Protein AF-A0A923ZDJ9-F1 (afdb_monomer)

Sequence (304 aa):
MLLRPQTVPGAISRARELRAVMTPAERKLWAMLRGEKLANTKFRRQAPIGQYIADFLAPAAKLVIEADGTLHTVEGDAARTAFLQCEGYRVLRFTNAEILQHPDAVWRAIAAALPAQNLPLLTGTTEANAAFADFIWFRTGGAAQWLIRPADVADLSQFLAALSPATPVFPVGVGSNLIVRDGGLPGVTIRLPKAFAKVSIEGATIRAGAAAMGITVASAARDASLAGLEFLRGIPGTAGGAVRMNAGAYGRDVATILIEATVIRRDGRIETVPAADFGFRYRHSALPEGDIVVEALFRATPGD

Radius of gyration: 24.93 Å; Cα contacts (8 Å, |Δi|>4): 609; chains: 1; bounding box: 55×42×80 Å

Mean predicted aligned error: 11.37 Å

Solvent-accessible surface area (backbone atoms only — not comparable to full-atom values): 16319 Å² total; per-residue (Å²): 135,84,78,74,68,70,63,46,90,64,46,70,58,53,30,52,54,53,67,74,70,59,50,73,40,53,50,52,52,46,69,60,42,50,87,30,67,54,90,71,39,64,60,40,69,37,35,70,54,30,90,44,68,37,51,24,31,26,74,91,60,30,35,36,40,40,66,52,68,96,74,85,58,81,81,58,51,60,59,52,49,50,51,41,43,75,74,60,33,48,78,46,78,40,47,46,62,46,49,66,78,36,46,69,59,50,49,50,54,54,58,72,64,40,70,80,82,72,69,51,76,63,86,30,50,78,38,72,58,39,51,35,34,81,61,29,62,77,47,48,35,18,31,25,46,24,35,35,28,44,61,48,72,67,43,41,24,53,28,29,49,62,38,62,88,85,54,50,49,42,75,42,64,47,29,66,89,56,86,52,53,72,87,33,45,74,43,38,32,39,36,68,41,75,79,32,32,52,72,51,76,59,92,54,32,38,41,33,16,16,45,20,39,22,44,58,55,22,48,55,31,50,79,66,37,29,36,79,44,64,54,33,50,79,44,79,44,16,42,24,50,31,57,56,30,24,42,62,42,96,94,46,40,35,77,82,28,44,53,31,31,37,30,34,39,55,67,19,52,76,43,79,43,49,45,83,76,36,57,70,46,92,66,27,40,63,69,58,85,43,46,35,55,51,29,38,34,31,51,42,39,84,38,132

Nearest PDB structures (foldseek):
  4pyt-assembly1_A  TM=9.264E-01  e=3.887E-19  unidentified
  3tx1-assembly1_A  TM=9.406E-01  e=1.093E-18  Listeria monocytogenes
  1hsk-assembly1_A  TM=8.515E-01  e=3.266E-18  S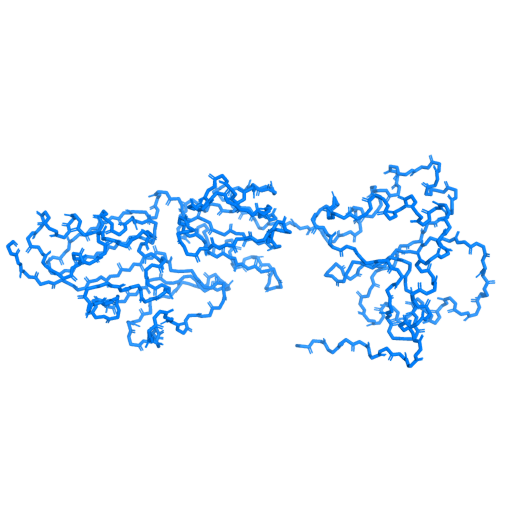taphylococcus aureus
  5jzx-assembly1_C  TM=8.642E-01  e=1.520E-15  Mycobacterium tuberculosis H37Rv
  5jzx-assembly2_D  TM=8.524E-01  e=2.792E-15  Mycobacterium tuberculosis H37Rv

Foldseek 3Di:
DDDAADADPPLVVVLVVCVVDDDPLLVLVCVVPPPCNALNFDKDAQPTGHDDTARIDRPLQLETEHEDDPDDPPVVVVVVVVVSVVVVHDYHYDYSCCSVPPVVVVSVVVNVSGPPQPQPDAPFDKDAFQQPLVQADVSDAGGERIETEGPDLLRQLVRLLPHDLSFFEAEDASNPPDDYHNSHDGGYYYYYDCVQADWDDDPQKIKGFQNHQLLNSLVVCVVVQWADSVQSNPDGTGNFQQLAFQDGDDPHTQLVWFQWFWKQDSNSDTDIGGSVQQCDDHRHTPDDGNITTGMTMTGTDRHD

Secondary structure (DSSP, 8-state):
--PPPPPPTTHHHHHHHHHHS--HHHHHHHHHHTTSTTTT---EEEEEETTEEEEEEETTTTEEEEEE-S---HHHHHHHHHHHHHTT-EEEEEEHHHHHH-HHHHHHHHHHHS----PPP-SSEEEEEEEGGGTSTT--S-EEEEEEE-SSHHHHHHHHHHS-TTS-EEE-SS-TT----TT-EEEEEE---GGG--EEEETTEEEEETTSBHHHHHHHHHHTTEES-GGGGGS-SBHHHHHHTT-EETTEEGGGTEEEEEEE-TTS-EEEEEGGGG--BTTB--PPTT-EEEEEEEE-EE--

pLDDT: mean 88.85, std 12.38, range [29.33, 98.88]

Structure (mmCIF, N/CA/C/O backbone):
data_AF-A0A923ZDJ9-F1
#
_entry.id   AF-A0A923ZDJ9-F1
#
loop_
_atom_site.group_PDB
_atom_site.id
_atom_site.type_symbol
_atom_site.label_atom_id
_atom_site.label_alt_id
_atom_site.label_comp_id
_atom_site.label_asym_id
_atom_site.label_entity_id
_atom_site.label_seq_id
_atom_site.pdbx_PDB_ins_code
_atom_site.Cartn_x
_atom_site.Cartn_y
_atom_site.Cartn_z
_atom_site.occupancy
_atom_site.B_iso_or_equiv
_atom_site.auth_seq_id
_atom_site.auth_comp_id
_atom_site.auth_asym_id
_atom_site.auth_atom_id
_atom_site.pdbx_PDB_model_num
ATOM 1 N N . MET A 1 1 ? -6.975 -8.610 -19.799 1.00 29.33 1 MET A N 1
ATOM 2 C CA . MET A 1 1 ? -6.024 -9.743 -19.802 1.00 29.33 1 MET A CA 1
ATOM 3 C C . MET A 1 1 ? -5.447 -9.860 -21.210 1.00 29.33 1 MET A C 1
ATOM 5 O O . MET A 1 1 ? -6.096 -10.432 -22.069 1.00 29.33 1 MET A O 1
ATOM 9 N N . LEU A 1 2 ? -4.305 -9.222 -21.497 1.00 35.78 2 LEU A N 1
ATOM 10 C CA . LEU A 1 2 ? -3.651 -9.353 -22.807 1.00 35.78 2 LEU A CA 1
ATOM 11 C C . LEU A 1 2 ? -2.895 -10.687 -22.828 1.00 35.78 2 LEU A C 1
ATOM 13 O O . LEU A 1 2 ? -1.999 -10.906 -22.007 1.00 35.78 2 LEU A O 1
ATOM 17 N N . LEU A 1 3 ? -3.315 -11.597 -23.707 1.00 39.72 3 LEU A N 1
ATOM 18 C CA . LEU A 1 3 ? -2.668 -12.888 -23.936 1.00 39.72 3 LEU A CA 1
ATOM 19 C C . LEU A 1 3 ? -1.213 -12.640 -24.353 1.00 39.72 3 LEU A C 1
ATOM 21 O O . LEU A 1 3 ? -0.947 -11.831 -25.235 1.00 39.72 3 LEU A O 1
ATOM 25 N N . ARG A 1 4 ? -0.256 -13.299 -23.690 1.00 54.25 4 ARG A N 1
ATOM 26 C CA . ARG A 1 4 ? 1.148 -13.258 -24.125 1.00 54.25 4 ARG A CA 1
ATOM 27 C C . ARG A 1 4 ? 1.253 -13.985 -25.472 1.00 54.25 4 ARG A C 1
ATOM 29 O O . ARG A 1 4 ? 0.665 -15.064 -25.575 1.00 54.25 4 ARG A O 1
ATOM 36 N N . PRO A 1 5 ? 2.013 -13.471 -26.452 1.00 58.56 5 PRO A N 1
ATOM 37 C CA . PRO A 1 5 ? 2.217 -14.177 -27.711 1.00 58.56 5 PRO A CA 1
ATOM 38 C C . P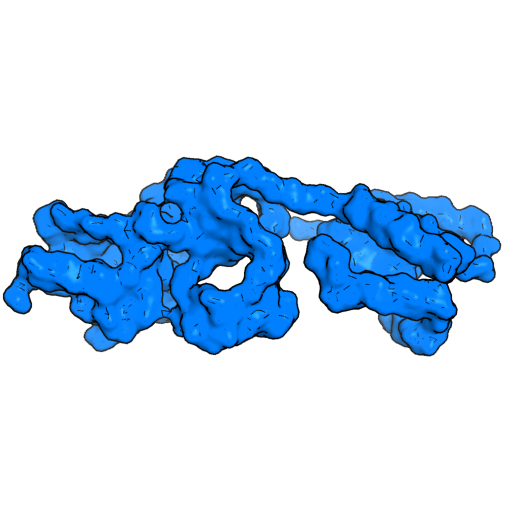RO A 1 5 ? 2.824 -15.552 -27.418 1.00 58.56 5 PRO A C 1
ATOM 40 O O . PRO A 1 5 ? 3.819 -15.659 -26.690 1.00 58.56 5 PRO A O 1
ATOM 43 N N . GLN A 1 6 ? 2.187 -16.613 -27.923 1.00 63.69 6 GLN A N 1
ATOM 44 C CA . GLN A 1 6 ? 2.651 -17.976 -27.678 1.00 63.69 6 GLN A CA 1
ATOM 45 C C . GLN A 1 6 ? 4.021 -18.190 -28.327 1.00 63.69 6 GLN A C 1
ATOM 47 O O . GLN A 1 6 ? 4.234 -17.860 -29.491 1.00 63.69 6 GLN A O 1
ATOM 52 N N . THR A 1 7 ? 4.967 -18.725 -27.558 1.00 68.06 7 THR A N 1
ATOM 53 C CA . THR A 1 7 ? 6.318 -19.013 -28.048 1.00 68.06 7 THR A CA 1
ATOM 54 C C . THR A 1 7 ? 6.315 -20.264 -28.912 1.00 68.06 7 THR A C 1
ATOM 56 O O . THR A 1 7 ? 5.734 -21.274 -28.514 1.00 68.06 7 THR A O 1
ATOM 59 N N . VAL A 1 8 ? 7.024 -20.229 -30.039 1.00 75.25 8 VAL A N 1
ATOM 60 C CA . VAL A 1 8 ? 7.167 -21.400 -30.917 1.00 75.25 8 VAL A CA 1
ATOM 61 C C . VAL A 1 8 ? 7.956 -22.535 -30.232 1.00 75.25 8 VAL A C 1
ATOM 63 O O . VAL A 1 8 ? 8.841 -22.259 -29.407 1.00 75.25 8 VAL A O 1
ATOM 66 N N . PRO A 1 9 ? 7.678 -23.814 -30.556 1.00 71.94 9 PRO A N 1
ATOM 67 C CA . PRO A 1 9 ? 8.461 -24.947 -30.063 1.00 71.94 9 PRO A CA 1
ATOM 68 C C . PRO A 1 9 ? 9.965 -24.752 -30.321 1.00 71.94 9 PRO A C 1
ATOM 70 O O . PRO A 1 9 ? 10.368 -24.316 -31.394 1.00 71.94 9 PRO A O 1
ATOM 73 N N . GLY A 1 10 ? 10.807 -25.033 -29.322 1.00 73.38 10 GLY A N 1
ATOM 74 C CA . GLY A 1 10 ? 12.268 -24.872 -29.424 1.00 73.38 10 GLY A CA 1
ATOM 75 C C . GLY A 1 10 ? 12.811 -23.459 -29.144 1.00 73.38 10 GLY A C 1
ATOM 76 O O . GLY A 1 10 ? 14.012 -23.297 -28.938 1.00 73.38 10 GLY A O 1
ATOM 77 N N . ALA A 1 11 ? 11.964 -22.430 -29.016 1.00 75.06 11 ALA A N 1
ATOM 78 C CA . ALA A 1 11 ? 12.435 -21.081 -28.668 1.00 75.06 11 ALA A CA 1
ATOM 79 C C . ALA A 1 11 ? 13.115 -21.029 -27.284 1.00 75.06 11 ALA A C 1
ATOM 81 O O . ALA A 1 11 ? 14.069 -20.282 -27.065 1.00 75.06 11 ALA A O 1
ATOM 82 N N . ILE A 1 12 ? 12.653 -21.857 -26.340 1.00 78.19 12 ILE A N 1
ATOM 83 C CA . ILE A 1 12 ? 13.206 -21.923 -24.980 1.00 78.19 12 ILE A CA 1
ATOM 84 C C . ILE A 1 12 ? 14.601 -22.568 -24.962 1.00 78.19 12 ILE A C 1
ATOM 86 O O . ILE A 1 12 ? 15.464 -22.089 -24.223 1.00 78.19 12 ILE A O 1
ATOM 90 N N . SER A 1 13 ? 14.835 -23.634 -25.739 1.00 79.44 13 SER A N 1
ATOM 91 C CA . SER A 1 13 ? 16.152 -24.287 -25.819 1.00 79.44 13 SER A CA 1
ATOM 92 C C . SER A 1 13 ? 17.166 -23.366 -26.488 1.00 79.44 13 SER A C 1
ATOM 94 O O . SER A 1 13 ? 18.210 -23.091 -25.901 1.00 79.44 13 SER A O 1
ATOM 96 N N . ARG A 1 14 ? 16.792 -22.756 -27.616 1.00 79.44 14 ARG A N 1
ATOM 97 C CA . ARG A 1 14 ? 17.625 -21.771 -28.316 1.00 79.44 14 ARG A CA 1
ATOM 98 C C . ARG A 1 14 ? 17.980 -20.573 -27.430 1.00 79.44 14 ARG A C 1
ATOM 100 O O . ARG A 1 14 ? 19.130 -20.154 -27.372 1.00 79.44 14 ARG A O 1
ATOM 107 N N . ALA A 1 15 ? 17.027 -20.066 -26.647 1.00 80.06 15 ALA A N 1
ATOM 108 C CA . ALA A 1 15 ? 17.296 -19.006 -25.675 1.00 80.06 15 ALA A CA 1
ATOM 109 C C . ALA A 1 15 ? 18.272 -19.432 -24.562 1.00 80.06 15 ALA A C 1
ATOM 111 O O . ALA A 1 15 ? 18.970 -18.587 -24.006 1.00 80.06 15 ALA A O 1
ATOM 112 N N . ARG A 1 16 ? 18.325 -20.717 -24.182 1.00 81.56 16 ARG A N 1
ATOM 113 C CA . ARG A 1 16 ? 19.320 -21.215 -23.213 1.00 81.56 16 ARG A CA 1
ATOM 114 C C . ARG A 1 16 ? 20.716 -21.264 -23.824 1.00 81.56 16 ARG A C 1
ATOM 116 O O . ARG A 1 16 ? 21.649 -20.836 -23.153 1.00 81.56 16 ARG A O 1
ATOM 123 N N . GLU A 1 17 ? 20.836 -21.718 -25.066 1.00 84.31 17 GLU A N 1
ATOM 124 C CA . GLU A 1 17 ? 22.104 -21.731 -25.805 1.00 84.31 17 GLU A CA 1
ATOM 125 C C . GLU A 1 17 ? 22.667 -20.314 -25.941 1.00 84.31 17 GLU A C 1
ATOM 127 O O . GLU A 1 17 ? 23.786 -20.057 -25.505 1.00 84.31 17 GLU A O 1
ATOM 132 N N . LEU A 1 18 ? 21.852 -19.355 -26.393 1.00 81.88 18 LEU A N 1
ATOM 133 C CA . LEU A 1 18 ? 22.268 -17.954 -26.539 1.00 81.88 18 LEU A CA 1
ATOM 134 C C . LEU A 1 18 ? 22.738 -17.322 -25.217 1.00 81.88 18 LEU A C 1
ATOM 136 O O . LEU A 1 18 ? 23.649 -16.500 -25.203 1.00 81.88 18 LEU A O 1
ATOM 140 N N . ARG A 1 19 ? 22.187 -17.738 -24.066 1.00 85.00 19 ARG A N 1
ATOM 141 C CA . ARG A 1 19 ? 22.665 -17.266 -22.748 1.00 85.00 19 ARG A CA 1
ATOM 142 C C . ARG A 1 19 ? 24.056 -17.782 -22.386 1.00 85.00 19 ARG A C 1
ATOM 144 O O . ARG A 1 19 ? 24.698 -17.158 -21.537 1.00 85.00 19 ARG A O 1
ATOM 151 N N . ALA A 1 20 ? 24.477 -18.914 -22.950 1.00 83.00 20 ALA A N 1
ATOM 152 C CA . ALA A 1 20 ? 25.793 -19.500 -22.718 1.00 83.00 20 ALA A CA 1
ATOM 153 C C . ALA A 1 20 ? 26.877 -18.866 -23.604 1.00 83.00 20 ALA A C 1
ATOM 155 O O . ALA A 1 20 ? 28.013 -18.741 -23.157 1.00 83.00 20 ALA A O 1
ATOM 156 N N . VAL A 1 21 ? 26.525 -18.403 -24.808 1.00 86.19 21 VAL A N 1
ATOM 157 C CA . VAL A 1 21 ? 27.468 -17.838 -25.794 1.00 86.19 21 VAL A CA 1
ATOM 158 C C . VAL A 1 21 ? 27.292 -16.329 -26.020 1.00 86.19 21 VAL A C 1
ATOM 160 O O . VAL A 1 21 ? 27.381 -15.847 -27.142 1.00 86.19 21 VAL A O 1
ATOM 163 N N . MET A 1 22 ? 27.066 -15.563 -24.947 1.00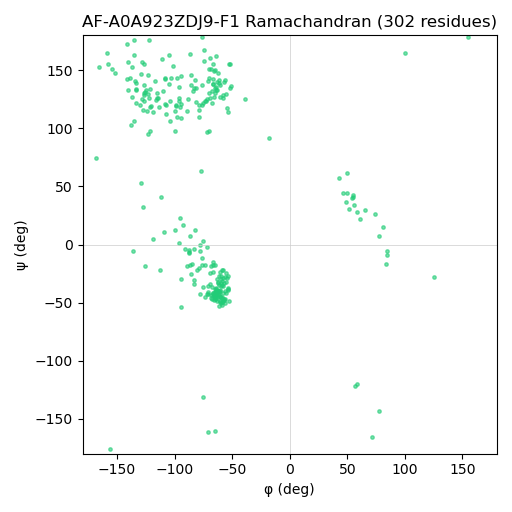 87.19 22 MET A N 1
ATOM 164 C CA . MET A 1 22 ? 26.896 -14.105 -25.048 1.00 87.19 22 MET A CA 1
ATOM 165 C C . MET A 1 22 ? 28.180 -13.382 -25.485 1.00 87.19 22 MET A C 1
ATOM 167 O O . MET A 1 22 ? 29.269 -13.616 -24.944 1.00 87.19 22 MET A O 1
ATOM 171 N N . THR A 1 23 ? 28.031 -12.411 -26.379 1.00 89.00 23 THR A N 1
ATOM 172 C CA . THR A 1 23 ? 29.100 -11.523 -26.835 1.00 89.00 23 THR A CA 1
ATOM 173 C C . THR A 1 23 ? 29.633 -10.642 -25.690 1.00 89.00 23 THR A C 1
ATOM 175 O O . THR A 1 23 ? 28.991 -10.481 -24.643 1.00 89.00 23 THR A O 1
ATOM 178 N N . PRO A 1 24 ? 30.832 -10.043 -25.828 1.00 90.69 24 PRO A N 1
ATOM 179 C CA . PRO A 1 24 ? 31.343 -9.089 -24.843 1.00 90.69 24 PRO A CA 1
ATOM 180 C C . PRO A 1 24 ? 30.399 -7.903 -24.592 1.00 90.69 24 PRO A C 1
ATOM 182 O O . PRO A 1 24 ? 30.222 -7.504 -23.439 1.00 90.69 24 PRO A O 1
ATOM 185 N N . ALA A 1 25 ? 29.763 -7.375 -25.644 1.00 89.94 25 ALA A N 1
ATOM 186 C CA . ALA A 1 25 ? 28.817 -6.269 -25.537 1.00 89.94 25 ALA A CA 1
ATOM 187 C C . ALA A 1 25 ? 27.565 -6.681 -24.752 1.00 89.94 25 ALA A C 1
ATOM 189 O O . ALA A 1 25 ? 27.202 -6.022 -23.779 1.00 89.94 25 ALA A O 1
ATOM 190 N N . GLU A 1 26 ? 26.968 -7.829 -25.078 1.00 92.12 26 GLU A N 1
ATOM 191 C CA . GLU A 1 26 ? 25.819 -8.353 -24.338 1.00 92.12 26 GLU A CA 1
ATOM 192 C C . GLU A 1 26 ? 26.159 -8.633 -22.867 1.00 92.12 26 GLU A C 1
ATOM 194 O O . GLU A 1 26 ? 25.372 -8.327 -21.971 1.00 92.12 26 GLU A O 1
ATOM 199 N N . ARG A 1 27 ? 27.341 -9.195 -22.570 1.00 93.56 27 ARG A N 1
ATOM 200 C CA . ARG A 1 27 ? 27.777 -9.417 -21.179 1.00 93.56 27 ARG A CA 1
ATOM 201 C C . ARG A 1 27 ? 27.897 -8.104 -20.409 1.00 93.56 27 ARG A C 1
ATOM 203 O O . ARG A 1 27 ? 27.446 -8.040 -19.262 1.00 93.56 27 ARG A O 1
ATOM 210 N N . LYS A 1 28 ? 28.464 -7.064 -21.031 1.00 93.31 28 LYS A N 1
ATOM 211 C CA . LYS A 1 28 ? 28.575 -5.725 -20.436 1.00 93.31 28 LYS A CA 1
ATOM 212 C C . LYS A 1 28 ? 27.195 -5.117 -20.188 1.00 93.31 28 LYS A C 1
ATOM 214 O O . LYS A 1 28 ? 26.911 -4.700 -19.066 1.00 93.31 28 LYS A O 1
ATOM 219 N N . LEU A 1 29 ? 26.311 -5.160 -21.183 1.00 93.12 29 LEU A N 1
ATOM 220 C CA . LEU A 1 29 ? 24.948 -4.648 -21.067 1.00 93.12 29 LEU A CA 1
ATOM 221 C C . LEU A 1 29 ? 24.145 -5.405 -19.996 1.00 93.12 29 LEU A C 1
ATOM 223 O O . LEU A 1 29 ? 23.467 -4.793 -19.172 1.00 93.12 29 LEU A O 1
ATOM 227 N N . TRP A 1 30 ? 24.291 -6.730 -19.904 1.00 94.50 30 TRP A N 1
ATOM 228 C CA . TRP A 1 30 ? 23.656 -7.513 -18.842 1.00 94.50 30 TRP A CA 1
ATOM 229 C C . TRP A 1 30 ? 24.148 -7.127 -17.449 1.00 94.50 30 TRP A C 1
ATOM 231 O O . TRP A 1 30 ? 23.346 -7.051 -16.522 1.00 94.50 30 TRP A O 1
ATOM 241 N N . ALA A 1 31 ? 25.447 -6.871 -17.276 1.00 92.00 31 ALA A N 1
ATOM 242 C CA . ALA A 1 31 ? 25.999 -6.429 -15.995 1.00 92.00 31 ALA A CA 1
ATOM 243 C C . ALA A 1 31 ? 25.427 -5.069 -15.544 1.00 92.00 31 ALA A C 1
ATOM 245 O O . ALA A 1 31 ? 25.250 -4.844 -14.338 1.00 92.00 31 ALA A O 1
ATOM 246 N N . MET A 1 32 ? 25.101 -4.199 -16.507 1.00 90.88 32 MET A N 1
ATOM 247 C CA . MET A 1 32 ? 24.435 -2.915 -16.275 1.00 90.88 32 MET A CA 1
ATOM 248 C C . MET A 1 32 ? 22.951 -3.093 -15.924 1.00 90.88 32 MET A C 1
ATOM 250 O O . MET A 1 32 ? 22.478 -2.480 -14.974 1.00 90.88 32 MET A O 1
ATOM 254 N N . LEU A 1 33 ? 22.223 -3.949 -16.648 1.00 90.50 33 LEU A N 1
ATOM 255 C CA . LEU A 1 33 ? 20.763 -4.080 -16.523 1.00 90.50 33 LEU A CA 1
ATOM 256 C C . LEU A 1 33 ? 20.294 -5.041 -15.417 1.00 90.50 33 LEU A C 1
ATOM 258 O O . LEU A 1 33 ? 19.167 -4.931 -14.931 1.00 90.50 33 LEU A O 1
ATOM 262 N N . ARG A 1 34 ? 21.116 -6.021 -15.025 1.00 86.50 34 ARG A N 1
ATOM 263 C CA . ARG A 1 34 ? 20.733 -7.021 -14.015 1.00 86.50 34 ARG A CA 1
ATOM 264 C C . ARG A 1 34 ? 20.596 -6.408 -12.623 1.00 86.50 34 ARG A C 1
ATOM 266 O O . ARG A 1 34 ? 21.345 -5.509 -12.250 1.00 86.50 34 ARG A O 1
ATOM 273 N N . GLY A 1 35 ? 19.722 -7.003 -11.813 1.00 74.50 35 GLY A N 1
ATOM 274 C CA . GLY A 1 35 ? 19.529 -6.591 -10.420 1.00 74.50 35 GLY A CA 1
ATOM 275 C C . GLY A 1 35 ? 18.760 -5.281 -10.276 1.00 74.50 35 GLY A C 1
ATOM 276 O O . GLY A 1 35 ? 18.983 -4.574 -9.308 1.00 74.50 35 GLY A O 1
ATOM 277 N N . GLU A 1 36 ? 17.911 -4.950 -11.256 1.00 70.88 36 GLU A N 1
ATOM 278 C CA . GLU A 1 36 ? 16.920 -3.863 -11.160 1.00 70.88 36 GLU A CA 1
ATOM 279 C C . GLU A 1 36 ? 17.543 -2.469 -10.936 1.00 70.88 36 GLU A C 1
ATOM 281 O O . GLU A 1 36 ? 16.881 -1.521 -10.532 1.00 70.88 36 GLU A O 1
ATOM 286 N N . LYS A 1 37 ? 18.821 -2.312 -11.306 1.00 70.88 37 LYS A N 1
ATOM 287 C CA . LYS A 1 37 ? 19.605 -1.080 -11.125 1.00 70.88 37 LYS A CA 1
ATOM 288 C C . LYS A 1 37 ? 19.023 0.142 -11.836 1.00 70.88 37 LYS A C 1
ATOM 290 O O . LYS A 1 37 ? 19.292 1.267 -11.430 1.00 70.88 37 LYS A O 1
ATOM 295 N N . LEU A 1 38 ? 18.277 -0.063 -12.923 1.00 73.69 38 LEU A N 1
ATOM 296 C CA . LEU A 1 38 ? 17.713 1.014 -13.728 1.00 73.69 38 LEU A CA 1
ATOM 297 C C . LEU A 1 38 ? 16.216 1.161 -13.452 1.00 73.69 38 LEU A C 1
ATOM 299 O O . LEU A 1 38 ? 15.426 0.333 -13.903 1.00 73.69 38 LEU A O 1
ATOM 303 N N . ALA A 1 39 ? 15.835 2.217 -12.726 1.00 70.12 39 ALA A N 1
ATOM 304 C CA . ALA A 1 39 ? 14.441 2.557 -12.405 1.00 70.12 39 ALA A CA 1
ATOM 305 C C . ALA A 1 39 ? 13.617 1.372 -11.849 1.00 70.12 39 ALA A C 1
ATOM 307 O O . ALA A 1 39 ? 12.447 1.200 -12.200 1.00 70.12 39 ALA A O 1
ATOM 308 N N . ASN A 1 40 ? 14.260 0.510 -11.051 1.00 67.75 40 ASN A N 1
ATOM 309 C CA . ASN A 1 40 ? 13.705 -0.742 -10.531 1.00 67.75 40 ASN A CA 1
ATOM 310 C C . ASN A 1 40 ? 13.083 -1.652 -11.610 1.00 67.75 40 ASN A C 1
ATOM 312 O O . ASN A 1 40 ? 12.100 -2.361 -11.393 1.00 67.75 40 ASN A O 1
ATOM 316 N N . THR A 1 41 ? 13.615 -1.587 -12.831 1.00 77.75 41 THR A N 1
ATOM 317 C CA . THR A 1 41 ? 13.061 -2.306 -13.974 1.00 77.75 41 THR A CA 1
ATOM 318 C C . THR A 1 41 ? 13.666 -3.696 -14.065 1.00 77.75 41 THR A C 1
ATOM 320 O O . THR A 1 41 ? 14.881 -3.879 -14.170 1.00 77.75 41 THR A O 1
ATOM 323 N N . LYS A 1 42 ? 12.793 -4.704 -14.095 1.00 83.12 42 LYS A N 1
ATOM 324 C CA . LYS A 1 42 ? 13.194 -6.095 -14.279 1.00 83.12 42 LYS A CA 1
ATOM 325 C C . LYS A 1 42 ? 13.485 -6.410 -15.742 1.00 83.12 42 LYS A C 1
ATOM 327 O O . LYS A 1 42 ? 12.565 -6.566 -16.547 1.00 83.12 42 LYS A O 1
ATOM 332 N N . PHE A 1 43 ? 14.763 -6.613 -16.046 1.00 91.06 43 PHE A N 1
ATOM 333 C CA . PHE A 1 43 ? 15.225 -7.089 -17.347 1.00 91.06 43 PHE A CA 1
ATOM 334 C C . PHE A 1 43 ? 15.406 -8.612 -17.378 1.00 91.06 43 PHE A C 1
ATOM 336 O O . PHE A 1 43 ? 15.816 -9.249 -16.405 1.00 91.06 43 PHE A O 1
ATOM 343 N N . ARG A 1 44 ? 15.117 -9.207 -18.533 1.00 92.00 44 ARG A N 1
ATOM 344 C CA . ARG A 1 44 ? 15.414 -10.598 -18.889 1.00 92.00 44 ARG A CA 1
ATOM 345 C C . ARG A 1 44 ? 16.382 -10.587 -20.062 1.00 92.00 44 ARG A C 1
ATOM 347 O O . ARG A 1 44 ? 16.195 -9.785 -20.963 1.00 92.00 44 ARG A O 1
ATOM 354 N N . ARG A 1 45 ? 17.360 -11.492 -20.067 1.00 93.44 45 ARG A N 1
ATOM 355 C CA . ARG A 1 45 ? 18.269 -11.700 -21.205 1.00 93.44 45 ARG A CA 1
ATOM 356 C C . ARG A 1 45 ? 17.829 -12.877 -22.070 1.00 93.44 45 ARG A C 1
ATOM 358 O O . ARG A 1 45 ? 17.391 -13.899 -21.518 1.00 93.44 45 ARG A O 1
ATOM 365 N N . GLN A 1 46 ? 17.999 -12.754 -23.382 1.00 91.19 46 GLN A N 1
ATOM 366 C CA . GLN A 1 46 ? 17.661 -13.760 -24.385 1.00 91.19 46 GLN A CA 1
ATOM 367 C C . GLN A 1 46 ? 16.233 -14.267 -24.159 1.00 91.19 46 GLN A C 1
ATOM 369 O O . GLN A 1 46 ? 15.998 -15.401 -23.729 1.00 91.19 46 GLN A O 1
ATOM 374 N N . ALA A 1 47 ? 15.271 -13.353 -24.263 1.00 88.31 47 ALA A N 1
ATOM 375 C CA . ALA A 1 47 ? 13.881 -13.566 -23.892 1.00 88.31 47 ALA A CA 1
ATOM 376 C C . ALA A 1 47 ? 13.034 -13.893 -25.134 1.00 88.31 47 ALA A C 1
ATOM 378 O O . ALA A 1 47 ? 12.941 -13.057 -26.030 1.00 88.31 47 ALA A O 1
ATOM 379 N N . PRO A 1 48 ? 12.386 -15.072 -25.190 1.00 88.06 48 PRO A N 1
ATOM 380 C CA . PRO A 1 48 ? 11.469 -15.398 -26.278 1.00 88.06 48 PRO A CA 1
ATOM 381 C C . PRO A 1 48 ? 10.239 -14.480 -26.305 1.00 88.06 48 PRO A C 1
ATOM 383 O O . PRO A 1 48 ? 9.610 -14.259 -25.265 1.00 88.06 48 PRO A O 1
ATOM 386 N N . ILE A 1 49 ? 9.876 -14.004 -27.496 1.00 83.69 49 ILE A N 1
ATOM 387 C CA . ILE A 1 49 ? 8.663 -13.238 -27.803 1.00 83.69 49 ILE A CA 1
ATOM 388 C C . ILE A 1 49 ? 8.111 -13.776 -29.130 1.00 83.69 49 ILE A C 1
ATOM 390 O O . ILE A 1 49 ? 8.650 -13.489 -30.200 1.00 83.69 49 ILE A O 1
ATOM 394 N N . GLY A 1 50 ? 7.060 -14.597 -29.069 1.00 82.62 50 GLY A N 1
ATOM 395 C CA . GLY A 1 50 ? 6.534 -15.283 -30.252 1.00 82.62 50 GLY A CA 1
ATOM 396 C C . GLY A 1 50 ? 7.594 -16.163 -30.926 1.00 82.62 50 GLY A C 1
ATOM 397 O O . GLY A 1 50 ? 8.138 -17.080 -30.305 1.00 82.62 50 GLY A O 1
ATOM 398 N N . GLN A 1 51 ? 7.895 -15.863 -32.192 1.00 80.31 51 GLN A N 1
ATOM 399 C CA . GLN A 1 51 ? 8.917 -16.556 -32.986 1.00 80.31 51 GLN A CA 1
ATOM 400 C C . GLN A 1 51 ? 10.339 -15.985 -32.838 1.00 80.31 51 GLN A C 1
ATOM 402 O O . GLN A 1 51 ? 11.285 -16.552 -33.381 1.00 80.31 51 GLN A O 1
ATOM 407 N N . TYR A 1 52 ? 10.509 -14.882 -32.104 1.00 84.75 52 TYR A N 1
ATOM 408 C CA . TYR A 1 52 ? 11.786 -14.181 -31.970 1.00 84.75 52 TYR A CA 1
ATOM 409 C C . TYR A 1 52 ? 12.365 -14.309 -30.560 1.00 84.75 52 TYR A C 1
ATOM 411 O O . TYR A 1 52 ? 11.655 -14.591 -29.593 1.00 84.75 52 TYR A O 1
ATOM 419 N N . ILE A 1 53 ? 13.672 -14.083 -30.433 1.00 84.69 53 ILE A N 1
ATOM 420 C CA . ILE A 1 53 ? 14.371 -13.983 -29.149 1.00 84.69 53 ILE A CA 1
ATOM 421 C C . ILE A 1 53 ? 14.995 -12.592 -29.096 1.00 84.69 53 ILE A C 1
ATOM 423 O O . ILE A 1 53 ? 15.788 -12.253 -29.965 1.00 84.69 53 ILE A O 1
ATOM 427 N N . ALA A 1 54 ? 14.593 -11.800 -28.107 1.00 89.44 54 ALA A N 1
ATOM 428 C CA . ALA A 1 54 ? 15.168 -10.487 -27.837 1.00 89.44 54 ALA A CA 1
ATOM 429 C C . ALA A 1 54 ? 16.403 -10.620 -26.942 1.00 89.44 54 ALA A C 1
ATOM 431 O O . ALA A 1 54 ? 16.331 -11.333 -25.930 1.00 89.44 54 ALA A O 1
ATOM 432 N N . ASP A 1 55 ? 17.481 -9.887 -27.235 1.00 91.44 55 ASP A N 1
ATOM 433 C CA . ASP A 1 55 ? 18.701 -9.939 -26.417 1.00 91.44 55 ASP A CA 1
ATOM 434 C C . ASP A 1 55 ? 18.432 -9.509 -24.977 1.00 91.44 55 ASP A C 1
ATOM 436 O O . ASP A 1 55 ? 18.823 -10.198 -24.028 1.00 91.44 55 ASP A O 1
ATOM 440 N N . PHE A 1 56 ? 17.680 -8.420 -24.800 1.00 93.38 56 PHE A N 1
ATOM 441 C CA . PHE A 1 56 ? 17.158 -7.996 -23.509 1.00 93.38 56 PHE A CA 1
ATOM 442 C C . PHE A 1 56 ? 15.716 -7.507 -23.609 1.00 93.38 56 PHE A C 1
ATOM 444 O O . PHE A 1 56 ? 15.308 -6.842 -24.556 1.00 93.38 56 PHE A O 1
ATOM 451 N N . LEU A 1 57 ? 14.934 -7.814 -22.578 1.00 92.38 57 LEU A N 1
ATOM 452 C CA . LEU A 1 57 ? 13.520 -7.475 -22.493 1.00 92.38 57 LEU A CA 1
ATOM 453 C C . LEU A 1 57 ? 13.184 -6.968 -21.092 1.00 92.38 57 LEU A C 1
ATOM 455 O O . LEU A 1 57 ? 13.409 -7.684 -20.116 1.00 92.38 57 LEU A O 1
ATOM 459 N N . ALA A 1 58 ? 12.561 -5.794 -21.002 1.00 89.38 58 ALA A N 1
ATOM 460 C CA . ALA A 1 58 ? 11.818 -5.323 -19.837 1.00 89.38 58 ALA A CA 1
ATOM 461 C C . ALA A 1 58 ? 10.311 -5.541 -20.073 1.00 89.38 58 ALA A C 1
ATOM 463 O O . ALA A 1 58 ? 9.661 -4.720 -20.726 1.00 89.38 58 ALA A O 1
ATOM 464 N N . PRO A 1 59 ? 9.716 -6.638 -19.558 1.00 81.25 59 PRO A N 1
ATOM 465 C CA . PRO A 1 59 ? 8.349 -7.012 -19.911 1.00 81.25 59 PRO A CA 1
ATOM 466 C C . PRO A 1 59 ? 7.301 -5.990 -19.461 1.00 81.25 59 PRO A C 1
ATOM 468 O O . PRO A 1 59 ? 6.352 -5.742 -20.195 1.00 81.25 59 PRO A O 1
ATOM 471 N N . ALA A 1 60 ? 7.479 -5.407 -18.270 1.00 77.25 60 ALA A N 1
ATOM 472 C CA . ALA A 1 60 ? 6.544 -4.434 -17.700 1.00 77.25 60 ALA A CA 1
ATOM 473 C C . ALA A 1 60 ? 6.580 -3.090 -18.440 1.00 77.25 60 ALA A C 1
ATOM 475 O O . ALA A 1 60 ? 5.545 -2.467 -18.633 1.00 77.25 60 ALA A O 1
ATOM 476 N N . ALA A 1 61 ? 7.765 -2.682 -18.901 1.00 79.62 61 ALA A N 1
ATOM 477 C CA . ALA A 1 61 ? 7.959 -1.455 -19.666 1.00 79.62 61 ALA A CA 1
ATOM 478 C C . ALA A 1 61 ? 7.660 -1.621 -21.164 1.00 79.62 61 ALA A C 1
ATOM 480 O O . ALA A 1 61 ? 7.773 -0.650 -21.904 1.00 79.62 61 ALA A O 1
ATOM 481 N N . LYS A 1 62 ? 7.346 -2.847 -21.621 1.00 87.19 62 LYS A N 1
ATOM 482 C CA . LYS A 1 62 ? 7.253 -3.195 -23.046 1.00 87.19 62 LYS A CA 1
ATOM 483 C C . LYS A 1 62 ? 8.462 -2.663 -23.841 1.00 87.19 62 LYS A C 1
ATOM 485 O O . LYS A 1 62 ? 8.318 -2.135 -24.935 1.00 87.19 62 LYS A O 1
ATOM 490 N N . LEU A 1 63 ? 9.668 -2.834 -23.294 1.00 90.50 63 LEU A N 1
ATOM 491 C CA . LEU A 1 63 ? 10.914 -2.367 -23.908 1.00 90.50 63 LEU A CA 1
ATOM 492 C C . LEU A 1 63 ? 11.819 -3.553 -24.257 1.00 90.50 63 LEU A C 1
ATOM 494 O O . LEU A 1 63 ? 12.157 -4.357 -23.388 1.00 90.50 63 LEU A O 1
ATOM 498 N N . VAL A 1 64 ? 12.217 -3.636 -25.520 1.00 92.25 64 VAL A N 1
ATOM 499 C CA . VAL A 1 64 ? 13.213 -4.565 -26.061 1.00 92.25 64 VAL A CA 1
ATOM 500 C C . VAL A 1 64 ? 14.502 -3.794 -26.333 1.00 92.25 64 VAL A C 1
ATOM 502 O O . VAL A 1 64 ? 14.456 -2.671 -26.833 1.00 92.25 64 VAL A O 1
ATOM 505 N N . ILE A 1 65 ? 15.643 -4.392 -26.001 1.00 92.69 65 ILE A N 1
ATOM 506 C CA . ILE A 1 65 ? 16.969 -3.856 -26.307 1.00 92.69 65 ILE A CA 1
ATOM 507 C C . ILE A 1 65 ? 17.752 -4.943 -27.039 1.00 92.69 6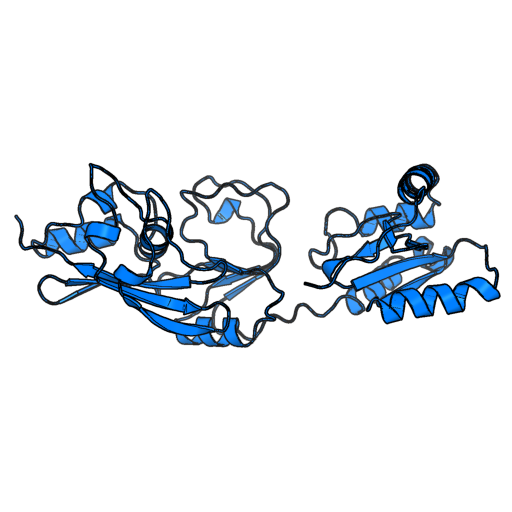5 ILE A C 1
ATOM 509 O O . ILE A 1 65 ? 17.911 -6.040 -26.505 1.00 92.69 65 ILE A O 1
ATOM 513 N N . GLU A 1 66 ? 18.236 -4.621 -28.232 1.00 90.94 66 GLU A N 1
ATOM 514 C CA . GLU A 1 66 ? 19.042 -5.500 -29.082 1.00 90.94 66 GLU A CA 1
ATOM 515 C C . GLU A 1 66 ? 20.483 -4.975 -29.125 1.00 90.94 66 GLU A C 1
ATOM 517 O O . GLU A 1 66 ? 20.712 -3.774 -29.316 1.00 90.94 66 GLU A O 1
ATOM 522 N N . ALA A 1 67 ? 21.449 -5.869 -28.927 1.00 87.88 67 ALA A N 1
ATOM 523 C CA . ALA A 1 67 ? 22.867 -5.578 -29.077 1.00 87.88 67 ALA A CA 1
ATOM 524 C C . ALA A 1 67 ? 23.294 -6.050 -30.470 1.00 87.88 67 ALA A C 1
ATOM 526 O O . ALA A 1 67 ? 23.344 -7.246 -30.745 1.00 87.88 67 ALA A O 1
ATOM 527 N N . ASP A 1 68 ? 23.579 -5.111 -31.366 1.00 77.50 68 ASP A N 1
ATOM 528 C CA . ASP A 1 68 ? 23.866 -5.417 -32.762 1.00 77.50 68 ASP A CA 1
ATOM 529 C C . ASP A 1 68 ? 25.246 -6.082 -32.893 1.00 77.50 68 ASP A C 1
ATOM 531 O O . ASP A 1 68 ? 26.302 -5.434 -32.898 1.00 77.50 68 ASP A O 1
ATOM 535 N N . GLY A 1 69 ? 25.230 -7.414 -32.945 1.00 59.66 69 GLY A N 1
ATOM 536 C CA . GLY A 1 69 ? 26.332 -8.244 -33.398 1.00 59.66 69 GLY A CA 1
ATOM 537 C C . GLY A 1 69 ? 26.136 -8.547 -34.876 1.00 59.66 69 GLY A C 1
ATOM 538 O O . GLY A 1 69 ? 25.241 -9.309 -35.215 1.00 59.66 69 GLY A O 1
ATOM 539 N N . THR A 1 70 ? 26.974 -7.953 -35.730 1.00 45.50 70 THR A N 1
ATOM 540 C CA . THR A 1 70 ? 27.093 -8.180 -37.184 1.00 45.50 70 THR A CA 1
ATOM 541 C C . THR A 1 70 ? 26.460 -9.488 -37.677 1.00 45.50 70 THR A C 1
ATOM 543 O O . THR A 1 70 ? 27.136 -10.512 -37.689 1.00 45.50 70 THR A O 1
ATOM 546 N N . LEU A 1 71 ? 25.184 -9.446 -38.080 1.00 43.38 71 LEU A N 1
ATOM 547 C CA . LEU A 1 71 ? 24.494 -10.420 -38.938 1.00 43.38 71 LEU A CA 1
ATOM 548 C C . LEU A 1 71 ? 23.141 -9.817 -39.364 1.00 43.38 71 LEU A C 1
ATOM 550 O O . LEU A 1 71 ? 22.069 -10.188 -38.889 1.00 43.38 71 LEU A O 1
ATOM 554 N N . HIS A 1 72 ? 23.202 -8.856 -40.286 1.00 46.81 72 HIS A N 1
ATOM 555 C CA . HIS A 1 72 ? 22.029 -8.382 -41.012 1.00 46.81 72 HIS A CA 1
ATOM 556 C C . HIS A 1 72 ? 21.690 -9.373 -42.131 1.00 46.81 72 HIS A C 1
ATOM 558 O O . HIS A 1 72 ? 22.473 -9.564 -43.057 1.00 46.81 72 HIS A O 1
ATOM 564 N N . THR A 1 73 ? 20.489 -9.944 -42.099 1.00 41.06 73 THR A N 1
ATOM 565 C CA . THR A 1 73 ? 19.752 -10.202 -43.343 1.00 41.06 73 THR A CA 1
ATOM 566 C C . THR A 1 73 ? 18.617 -9.189 -43.385 1.00 41.06 73 THR A C 1
ATOM 568 O O . THR A 1 73 ? 17.734 -9.176 -42.530 1.00 41.06 73 THR A O 1
ATOM 571 N N . VAL A 1 74 ? 18.713 -8.269 -44.344 1.00 46.38 74 VAL A N 1
ATOM 572 C CA . VAL A 1 74 ? 17.908 -7.040 -44.442 1.00 46.38 74 VAL A CA 1
ATOM 573 C C . VAL A 1 74 ? 16.401 -7.337 -44.568 1.00 46.38 74 VAL A C 1
ATOM 575 O O . VAL A 1 74 ? 15.574 -6.537 -44.142 1.00 46.38 74 VAL A O 1
ATOM 578 N N . GLU A 1 75 ? 16.026 -8.524 -45.051 1.00 41.78 75 GLU A N 1
ATOM 579 C CA . GLU A 1 75 ? 14.626 -8.935 -45.250 1.00 41.78 75 GLU A CA 1
ATOM 580 C C . GLU A 1 75 ? 13.915 -9.424 -43.970 1.00 41.78 75 GLU A C 1
ATOM 582 O O . GLU A 1 75 ? 12.690 -9.356 -43.884 1.00 41.78 75 GLU A O 1
ATOM 587 N N . GLY A 1 76 ? 14.647 -9.866 -42.937 1.00 54.03 76 GLY A N 1
ATOM 588 C CA . GLY A 1 76 ? 14.057 -10.356 -41.678 1.00 54.03 76 GLY A CA 1
ATOM 589 C C . GLY A 1 76 ? 13.762 -9.262 -40.644 1.00 54.03 76 GLY A C 1
ATOM 590 O O . GLY A 1 76 ? 12.983 -9.473 -39.709 1.00 54.03 76 GLY A O 1
ATOM 591 N N . ASP A 1 77 ? 14.373 -8.087 -40.800 1.00 63.97 77 ASP A N 1
ATOM 592 C CA . ASP A 1 77 ? 14.423 -7.078 -39.741 1.00 63.97 77 ASP A CA 1
ATOM 593 C C . ASP A 1 77 ? 13.163 -6.200 -39.674 1.00 63.97 77 ASP A C 1
ATOM 595 O O . ASP A 1 77 ? 12.697 -5.842 -38.586 1.00 63.97 77 ASP A O 1
ATOM 599 N N . ALA A 1 78 ? 12.550 -5.924 -40.829 1.00 69.25 78 ALA A N 1
ATOM 600 C CA . ALA A 1 78 ? 11.297 -5.178 -40.917 1.00 69.25 78 ALA A CA 1
ATOM 601 C C . ALA A 1 78 ? 10.120 -5.981 -40.342 1.00 69.25 78 ALA A C 1
ATOM 603 O O . ALA A 1 78 ? 9.370 -5.463 -39.517 1.00 69.25 78 ALA A O 1
ATOM 604 N N . ALA A 1 79 ? 10.003 -7.266 -40.699 1.00 77.12 79 ALA A N 1
ATOM 605 C CA . ALA A 1 79 ? 8.959 -8.153 -40.181 1.00 77.12 79 ALA A CA 1
ATOM 606 C C . ALA A 1 79 ? 9.100 -8.392 -38.667 1.00 77.12 79 ALA A C 1
ATOM 608 O O . ALA A 1 79 ? 8.109 -8.348 -37.936 1.00 77.12 79 ALA A O 1
ATOM 609 N N . ARG A 1 80 ? 10.337 -8.569 -38.179 1.00 77.88 80 ARG A N 1
ATOM 610 C CA . ARG A 1 80 ? 10.637 -8.659 -36.741 1.00 77.88 80 ARG A CA 1
ATOM 611 C C . ARG A 1 80 ? 10.225 -7.388 -36.005 1.00 77.88 80 ARG A C 1
ATOM 613 O O . ARG A 1 80 ? 9.560 -7.463 -34.974 1.00 77.88 80 ARG A O 1
ATOM 620 N N . THR A 1 81 ? 10.613 -6.229 -36.531 1.00 75.31 81 THR A N 1
ATOM 621 C CA . THR A 1 81 ? 10.304 -4.934 -35.912 1.00 75.31 81 THR A CA 1
ATOM 622 C C . THR A 1 81 ? 8.798 -4.674 -35.907 1.00 75.31 81 THR A C 1
ATOM 624 O O . THR A 1 81 ? 8.258 -4.319 -34.862 1.00 75.31 81 THR A O 1
ATOM 627 N N . ALA A 1 82 ? 8.109 -4.938 -37.020 1.00 80.44 82 ALA A N 1
ATOM 628 C CA . ALA A 1 82 ? 6.660 -4.804 -37.128 1.00 80.44 82 ALA A CA 1
ATOM 629 C C . ALA A 1 82 ? 5.923 -5.719 -36.138 1.00 80.44 82 ALA A C 1
ATOM 631 O O . ALA A 1 82 ? 5.035 -5.255 -35.431 1.00 80.44 82 ALA A O 1
ATOM 632 N N . PHE A 1 83 ? 6.333 -6.986 -36.008 1.00 83.62 83 PHE A N 1
ATOM 633 C CA . PHE A 1 83 ? 5.754 -7.905 -35.023 1.00 83.62 83 PHE A CA 1
ATOM 634 C C . PHE A 1 83 ? 5.905 -7.379 -33.589 1.00 83.62 83 PHE A C 1
ATOM 636 O O . PHE A 1 83 ? 4.931 -7.320 -32.841 1.00 83.62 83 PHE A O 1
ATOM 643 N N . LEU A 1 84 ? 7.115 -6.959 -33.204 1.00 83.19 84 LEU A N 1
ATOM 644 C CA . LEU A 1 84 ? 7.367 -6.435 -31.860 1.00 83.19 84 LEU A CA 1
ATOM 645 C C . LEU A 1 84 ? 6.553 -5.162 -31.589 1.00 83.19 84 LEU A C 1
ATOM 647 O O . LEU A 1 84 ? 5.976 -5.030 -30.510 1.00 83.19 84 LEU A O 1
ATOM 651 N N . GLN A 1 85 ? 6.451 -4.262 -32.566 1.00 82.94 85 GLN A N 1
ATOM 652 C CA . GLN A 1 85 ? 5.654 -3.039 -32.454 1.00 82.94 85 GLN A CA 1
ATOM 653 C C . GLN A 1 85 ? 4.149 -3.326 -32.362 1.00 82.94 85 GLN A C 1
ATOM 655 O O . GLN A 1 85 ? 3.482 -2.734 -31.516 1.00 82.94 85 GLN A O 1
ATOM 660 N N . CYS A 1 86 ? 3.615 -4.264 -33.155 1.00 81.31 86 CYS A N 1
ATOM 661 C CA . CYS A 1 86 ? 2.221 -4.715 -33.056 1.00 81.31 86 CYS A CA 1
ATOM 662 C C . CYS A 1 86 ? 1.904 -5.313 -31.677 1.00 81.31 86 CYS A C 1
ATOM 664 O O . CYS A 1 86 ? 0.831 -5.083 -31.130 1.00 81.31 86 CYS A O 1
ATOM 666 N N . GLU A 1 87 ? 2.866 -6.010 -31.072 1.00 80.44 87 GLU A N 1
ATOM 667 C CA . GLU A 1 87 ? 2.782 -6.519 -29.697 1.00 80.44 87 GLU A CA 1
ATOM 668 C C . GLU A 1 87 ? 2.978 -5.425 -28.619 1.00 80.44 87 GLU A C 1
ATOM 670 O O . GLU A 1 87 ? 2.993 -5.704 -27.408 1.00 80.44 87 GLU A O 1
ATOM 675 N N . GLY A 1 88 ? 3.126 -4.167 -29.043 1.00 81.69 88 GLY A N 1
ATOM 676 C CA . GLY A 1 88 ? 3.253 -2.983 -28.198 1.00 81.69 88 GLY A CA 1
ATOM 677 C C . GLY A 1 88 ? 4.654 -2.760 -27.635 1.00 81.69 88 GLY A C 1
ATOM 678 O O . GLY A 1 88 ? 4.790 -2.005 -26.676 1.00 81.69 88 GLY A O 1
ATOM 679 N N . TYR A 1 89 ? 5.683 -3.429 -28.167 1.00 85.31 89 TYR A N 1
ATOM 680 C CA . TYR A 1 89 ? 7.061 -3.247 -27.722 1.00 85.31 89 TYR A CA 1
ATOM 681 C C . TYR A 1 89 ? 7.734 -2.059 -28.409 1.00 85.31 89 TYR A C 1
ATOM 683 O O . TYR A 1 89 ? 7.756 -1.944 -29.634 1.00 85.31 89 TYR A O 1
ATOM 691 N N . ARG A 1 90 ? 8.390 -1.221 -27.607 1.00 88.19 90 ARG A N 1
ATOM 692 C CA . ARG A 1 90 ? 9.416 -0.289 -28.075 1.00 88.19 90 ARG A CA 1
ATOM 693 C C . ARG A 1 90 ? 10.736 -1.044 -28.212 1.00 88.19 90 ARG A C 1
ATOM 695 O O . ARG A 1 90 ? 11.108 -1.784 -27.306 1.00 88.19 90 ARG A O 1
ATOM 702 N N . VAL A 1 91 ? 11.450 -0.846 -29.317 1.00 88.69 91 VAL A N 1
ATOM 703 C CA . VAL A 1 91 ? 12.732 -1.514 -29.594 1.00 88.69 91 VAL A CA 1
ATOM 704 C C . VAL A 1 91 ? 13.847 -0.473 -29.615 1.00 88.69 91 VAL A C 1
ATOM 706 O O . VAL A 1 91 ? 13.751 0.515 -30.341 1.00 88.69 91 VAL A O 1
ATOM 709 N N . LEU A 1 92 ? 14.895 -0.689 -28.823 1.00 90.44 92 LEU A N 1
ATOM 710 C CA . LEU A 1 92 ? 16.164 0.032 -28.908 1.00 90.44 92 LEU A CA 1
ATOM 711 C C . LEU A 1 92 ? 17.242 -0.892 -29.460 1.00 90.44 92 LEU A C 1
ATOM 713 O O . LEU A 1 92 ? 17.284 -2.070 -29.114 1.00 90.44 92 LEU A O 1
ATOM 717 N N . ARG A 1 93 ? 18.130 -0.346 -30.286 1.00 90.75 93 ARG A N 1
ATOM 718 C CA . ARG A 1 93 ? 19.264 -1.073 -30.856 1.00 90.75 93 ARG A CA 1
ATOM 719 C C . ARG A 1 93 ? 20.535 -0.300 -30.567 1.00 90.75 93 ARG A C 1
ATOM 721 O O . ARG A 1 93 ? 20.535 0.921 -30.700 1.00 90.75 93 ARG A O 1
ATOM 728 N N . PHE A 1 94 ? 21.580 -1.012 -30.173 1.00 90.75 94 PHE A N 1
ATOM 729 C CA . PHE A 1 94 ? 22.896 -0.436 -29.934 1.00 90.75 94 PHE A CA 1
ATOM 730 C C . PHE A 1 94 ? 23.952 -1.302 -30.594 1.00 90.75 94 PHE A C 1
ATOM 732 O O . PHE A 1 94 ? 23.959 -2.518 -30.422 1.00 90.75 94 PHE A O 1
ATOM 739 N N . THR A 1 95 ? 24.875 -0.679 -31.304 1.00 91.31 95 THR A N 1
ATOM 740 C CA . THR A 1 95 ? 26.047 -1.353 -31.852 1.00 91.31 95 THR A CA 1
ATOM 741 C C . THR A 1 95 ? 26.980 -1.825 -30.736 1.00 91.31 95 THR A C 1
ATOM 743 O O . THR A 1 95 ? 27.046 -1.246 -29.644 1.00 91.31 95 THR A O 1
ATOM 746 N N . ASN A 1 96 ? 27.787 -2.849 -31.024 1.00 90.00 96 ASN A N 1
ATOM 747 C CA . ASN A 1 96 ? 28.843 -3.287 -30.108 1.00 90.00 96 ASN A CA 1
ATOM 748 C C . ASN A 1 96 ? 29.784 -2.139 -29.698 1.00 90.00 96 ASN A C 1
ATOM 750 O O . ASN A 1 96 ? 30.207 -2.081 -28.543 1.00 90.00 96 ASN A O 1
ATOM 754 N N . ALA A 1 97 ? 30.093 -1.217 -30.618 1.00 89.88 97 ALA A N 1
ATOM 755 C CA . ALA A 1 97 ? 30.940 -0.062 -30.335 1.00 89.88 97 ALA A CA 1
ATOM 756 C C . ALA A 1 97 ? 30.290 0.880 -29.309 1.00 89.88 97 ALA A C 1
ATOM 758 O O . ALA A 1 97 ? 30.940 1.227 -28.326 1.00 89.88 97 ALA A O 1
ATOM 759 N N . GLU A 1 98 ? 29.006 1.217 -29.461 1.00 91.62 98 GLU A N 1
ATOM 760 C CA . GLU A 1 98 ? 28.283 2.069 -28.505 1.00 91.62 98 GLU A CA 1
ATOM 761 C C . GLU A 1 98 ? 28.241 1.452 -27.103 1.00 91.62 98 GLU A C 1
ATOM 763 O O . GLU A 1 98 ? 28.540 2.128 -26.119 1.00 91.62 98 GLU A O 1
ATOM 768 N N . ILE A 1 99 ? 27.943 0.154 -26.994 1.00 93.06 99 ILE A N 1
ATOM 769 C CA . ILE A 1 99 ? 27.873 -0.538 -25.696 1.00 93.06 99 ILE A CA 1
ATOM 770 C C . ILE A 1 99 ? 29.250 -0.599 -25.023 1.00 93.06 99 ILE A C 1
ATOM 772 O O . ILE A 1 99 ? 29.385 -0.400 -23.809 1.00 93.06 99 ILE A O 1
ATOM 776 N N . LEU A 1 100 ? 30.294 -0.915 -25.792 1.00 92.44 100 LEU A N 1
ATOM 777 C CA . LEU A 1 100 ? 31.631 -1.112 -25.246 1.00 92.44 100 LEU A CA 1
ATOM 778 C C . LEU A 1 100 ? 32.326 0.216 -24.937 1.00 92.44 100 LEU A C 1
ATOM 780 O O . LEU A 1 100 ? 32.921 0.325 -23.863 1.00 92.44 100 LEU A O 1
ATOM 784 N N . GLN A 1 101 ? 32.221 1.208 -25.820 1.00 94.44 101 GLN A N 1
ATOM 785 C CA . GLN A 1 101 ? 32.958 2.472 -25.735 1.00 94.44 101 GLN A CA 1
ATOM 786 C C . GLN A 1 101 ? 32.160 3.586 -25.041 1.00 94.44 101 GLN A C 1
ATOM 788 O O . GLN A 1 101 ? 32.756 4.423 -24.368 1.00 94.44 101 GLN A O 1
ATOM 793 N N . HIS A 1 102 ? 30.824 3.577 -25.128 1.00 94.94 102 HIS A N 1
ATOM 794 C CA . HIS A 1 102 ? 29.958 4.643 -24.599 1.00 94.94 102 HIS A CA 1
ATOM 795 C C . HIS A 1 102 ? 28.812 4.122 -23.703 1.00 94.94 102 HIS A C 1
ATOM 797 O O . HIS A 1 102 ? 27.648 4.487 -23.903 1.00 94.94 102 HIS A O 1
ATOM 803 N N . PRO A 1 103 ? 29.104 3.310 -22.666 1.00 90.50 103 PRO A N 1
ATOM 804 C CA . PRO A 1 103 ? 28.074 2.682 -21.836 1.00 90.50 103 PRO A CA 1
ATOM 805 C C . PRO A 1 103 ? 27.145 3.686 -21.136 1.00 90.50 103 PRO A C 1
ATOM 807 O O . PRO A 1 103 ? 25.957 3.409 -20.990 1.00 90.50 103 PRO A O 1
ATOM 810 N N . ASP A 1 104 ? 27.633 4.868 -20.756 1.00 87.12 104 ASP A N 1
ATOM 811 C CA . ASP A 1 104 ? 26.802 5.890 -20.103 1.00 87.12 104 ASP A CA 1
ATOM 812 C C . ASP A 1 104 ? 25.759 6.495 -21.051 1.00 87.12 104 ASP A C 1
ATOM 814 O O . ASP A 1 104 ? 24.644 6.818 -20.639 1.00 87.12 104 ASP A O 1
ATOM 818 N N . ALA A 1 105 ? 26.094 6.637 -22.337 1.00 90.00 105 ALA A N 1
ATOM 819 C CA . ALA A 1 105 ? 25.150 7.111 -23.345 1.00 90.00 105 ALA A CA 1
ATOM 820 C C . ALA A 1 105 ? 24.050 6.068 -23.587 1.00 90.00 105 ALA A C 1
ATOM 822 O O . ALA A 1 105 ? 22.868 6.415 -23.590 1.00 90.00 105 ALA A O 1
ATOM 823 N N . VAL A 1 106 ? 24.433 4.790 -23.685 1.00 92.38 106 VAL A N 1
ATOM 824 C CA . VAL A 1 106 ? 23.502 3.655 -23.775 1.00 92.38 106 VAL A CA 1
ATOM 825 C C . VAL A 1 106 ? 22.589 3.603 -22.548 1.00 92.38 106 VAL A C 1
ATOM 827 O O . VAL A 1 106 ? 21.371 3.498 -22.687 1.00 92.38 106 VAL A O 1
ATOM 830 N N . TRP A 1 107 ? 23.147 3.757 -21.344 1.00 87.69 107 TRP A N 1
ATOM 831 C CA . TRP A 1 107 ? 22.378 3.820 -20.100 1.00 87.69 107 TRP A CA 1
ATOM 832 C C . TRP A 1 107 ? 21.322 4.927 -20.133 1.00 87.69 107 TRP A C 1
ATOM 834 O O . TRP A 1 107 ? 20.149 4.659 -19.872 1.00 87.69 107 TRP A O 1
ATOM 844 N N . ARG A 1 108 ? 21.708 6.156 -20.503 1.00 84.00 108 ARG A N 1
ATOM 845 C CA . ARG A 1 108 ? 20.775 7.289 -20.611 1.00 84.00 108 ARG A CA 1
ATOM 846 C C . ARG A 1 108 ? 19.683 7.045 -21.649 1.00 84.00 108 ARG A C 1
ATOM 848 O O . ARG A 1 108 ? 18.527 7.359 -21.384 1.00 84.00 108 ARG A O 1
ATOM 855 N N . ALA A 1 109 ? 20.026 6.469 -22.799 1.00 88.69 109 ALA A N 1
ATOM 856 C CA . ALA A 1 109 ? 19.057 6.159 -23.846 1.00 88.69 109 ALA A CA 1
ATOM 857 C C . ALA A 1 109 ? 18.027 5.115 -23.386 1.00 88.69 109 ALA A C 1
ATOM 859 O O . ALA A 1 109 ? 16.830 5.296 -23.604 1.00 88.69 109 ALA A O 1
ATOM 860 N N . ILE A 1 110 ? 18.470 4.057 -22.694 1.00 89.88 110 ILE A N 1
ATOM 861 C CA . ILE A 1 110 ? 17.566 3.050 -22.120 1.00 89.88 110 ILE A CA 1
ATOM 862 C C . ILE A 1 110 ? 16.700 3.682 -21.028 1.00 89.88 110 ILE A C 1
ATOM 864 O O . ILE A 1 110 ? 15.490 3.478 -21.027 1.00 89.88 110 ILE A O 1
ATOM 868 N N . ALA A 1 111 ? 17.288 4.487 -20.139 1.00 82.56 111 ALA A N 1
ATOM 869 C CA . ALA A 1 111 ? 16.565 5.183 -19.077 1.00 82.56 111 ALA A CA 1
ATOM 870 C C . ALA A 1 111 ? 15.446 6.077 -19.632 1.00 82.56 111 ALA A C 1
ATOM 872 O O . ALA A 1 111 ? 14.312 5.996 -19.172 1.00 82.56 111 ALA A O 1
ATOM 873 N N . ALA A 1 112 ? 15.746 6.872 -20.664 1.00 79.50 112 ALA A N 1
ATOM 874 C CA . ALA A 1 112 ? 14.776 7.731 -21.342 1.00 79.50 112 ALA A CA 1
ATOM 875 C C . ALA A 1 112 ? 13.719 6.945 -22.138 1.00 79.50 112 ALA A C 1
ATOM 877 O O . ALA A 1 112 ? 12.676 7.490 -22.506 1.00 79.50 112 ALA A O 1
ATOM 878 N N . ALA A 1 113 ? 13.992 5.676 -22.453 1.00 82.75 113 ALA A N 1
ATOM 879 C CA . ALA A 1 113 ? 13.060 4.820 -23.166 1.00 82.75 113 ALA A CA 1
ATOM 880 C C . ALA A 1 113 ? 12.106 4.040 -2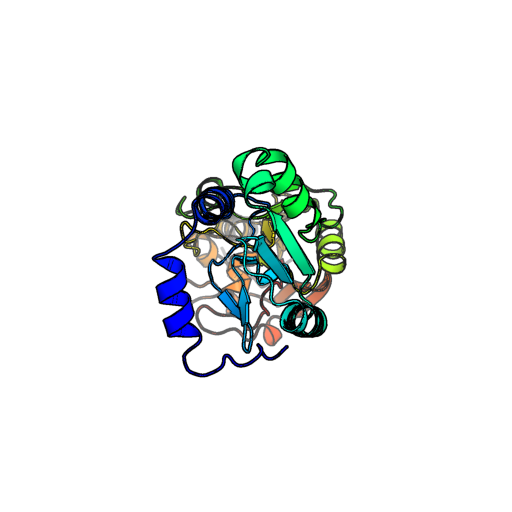2.267 1.00 82.75 113 ALA A C 1
ATOM 882 O O . ALA A 1 113 ? 11.069 3.571 -22.747 1.00 82.75 113 ALA A O 1
ATOM 883 N N . LEU A 1 114 ? 12.444 3.911 -20.986 1.00 80.06 114 LEU A N 1
ATOM 884 C CA . LEU A 1 114 ? 11.515 3.415 -19.990 1.00 80.06 114 LEU A CA 1
ATOM 885 C C . LEU A 1 114 ? 10.383 4.433 -19.820 1.00 80.06 114 LEU A C 1
ATOM 887 O O . LEU A 1 114 ? 10.628 5.640 -19.883 1.00 80.06 114 LEU A O 1
ATOM 891 N N . PRO A 1 115 ? 9.136 3.973 -19.619 1.00 64.88 115 PRO A N 1
ATOM 892 C CA . PRO A 1 115 ? 8.060 4.883 -19.280 1.00 64.88 115 PRO A CA 1
ATOM 893 C C . PRO A 1 115 ? 8.485 5.665 -18.041 1.00 64.88 115 PRO A C 1
ATOM 895 O O . PRO A 1 115 ? 8.925 5.068 -17.053 1.00 64.88 115 PRO A O 1
ATOM 898 N N . ALA A 1 116 ? 8.374 6.992 -18.112 1.00 56.38 116 ALA A N 1
ATOM 899 C CA . ALA A 1 116 ? 8.537 7.828 -16.941 1.00 56.38 116 ALA A CA 1
ATOM 900 C C . ALA A 1 116 ? 7.580 7.278 -15.884 1.00 56.38 116 ALA A C 1
ATOM 902 O O . ALA A 1 116 ? 6.362 7.291 -16.071 1.00 56.38 116 ALA A O 1
ATOM 903 N N . GLN A 1 117 ? 8.117 6.737 -14.794 1.00 60.53 117 GLN A N 1
ATOM 904 C CA . GLN A 1 117 ? 7.302 6.427 -13.631 1.00 60.53 117 GLN A CA 1
ATOM 905 C C . GLN A 1 117 ? 7.031 7.743 -12.915 1.00 60.53 117 GLN A C 1
ATOM 907 O O . GLN A 1 117 ? 7.508 7.975 -11.808 1.00 60.53 117 GLN A O 1
ATOM 912 N N . ASN A 1 118 ? 6.323 8.639 -13.599 1.00 65.38 118 ASN A N 1
ATOM 913 C CA . ASN A 1 118 ? 5.828 9.850 -12.992 1.00 65.38 118 ASN A CA 1
ATOM 914 C C . ASN A 1 118 ? 4.742 9.397 -12.035 1.00 65.38 118 ASN A C 1
ATOM 916 O O . ASN A 1 118 ? 3.617 9.089 -12.433 1.00 65.38 118 ASN A O 1
ATOM 920 N N . LEU A 1 119 ? 5.128 9.276 -10.771 1.00 80.94 119 LEU A N 1
ATOM 921 C CA . LEU A 1 119 ? 4.151 9.228 -9.713 1.00 80.94 119 LEU A CA 1
ATOM 922 C C . LEU A 1 119 ? 3.288 10.490 -9.810 1.00 80.94 119 LEU A C 1
ATOM 924 O O . LEU A 1 119 ? 3.814 11.564 -10.126 1.00 80.94 119 LEU A O 1
ATOM 928 N N . PRO A 1 120 ? 1.977 10.371 -9.564 1.00 88.44 120 PRO A N 1
ATOM 929 C CA . PRO A 1 120 ? 1.134 11.539 -9.401 1.00 88.44 120 PRO A CA 1
ATOM 930 C C . PRO A 1 120 ? 1.702 12.489 -8.350 1.00 88.44 120 PRO A C 1
ATOM 932 O O . PRO A 1 120 ? 2.423 12.070 -7.439 1.00 88.44 120 PRO A O 1
ATOM 935 N N . LEU A 1 121 ? 1.345 13.767 -8.468 1.00 87.50 121 LEU A N 1
ATOM 936 C CA . LEU A 1 121 ? 1.651 14.743 -7.430 1.00 87.50 121 LEU A CA 1
ATOM 937 C C . LEU A 1 121 ? 1.044 14.288 -6.098 1.00 87.50 121 LEU A C 1
ATOM 939 O O . LEU A 1 121 ? -0.067 13.761 -6.054 1.00 87.50 121 LEU A O 1
ATOM 943 N N . LEU A 1 122 ? 1.806 14.496 -5.031 1.00 92.62 122 LEU A N 1
ATOM 944 C CA . LEU A 1 122 ? 1.452 14.141 -3.666 1.00 92.62 122 LEU A CA 1
ATOM 945 C C . LEU A 1 122 ? 1.928 15.269 -2.751 1.00 92.62 122 LEU A C 1
ATOM 947 O O . LEU A 1 122 ? 3.072 15.709 -2.863 1.00 92.62 122 LEU A O 1
ATOM 951 N N . THR A 1 123 ? 1.061 15.715 -1.848 1.00 96.69 123 THR A N 1
ATOM 952 C CA . THR A 1 123 ? 1.398 16.705 -0.813 1.00 96.69 123 THR A CA 1
ATOM 953 C C . THR A 1 123 ? 2.235 16.078 0.297 1.00 96.69 123 THR A C 1
ATOM 955 O O . THR A 1 123 ? 3.127 16.713 0.858 1.00 96.69 123 THR A O 1
ATOM 958 N N . GLY A 1 124 ? 1.933 14.822 0.627 1.00 95.38 124 GLY A N 1
ATOM 959 C CA . GLY A 1 124 ? 2.728 13.987 1.513 1.00 95.38 124 GLY A CA 1
ATOM 960 C C . GLY A 1 124 ? 4.124 13.658 0.969 1.00 95.38 124 GLY A C 1
ATOM 961 O O . GLY A 1 124 ? 4.662 14.322 0.087 1.00 95.38 124 GLY A O 1
ATOM 962 N N . THR A 1 125 ? 4.746 12.604 1.496 1.00 94.88 125 THR A N 1
ATOM 963 C CA . THR A 1 125 ? 6.120 12.243 1.120 1.00 94.88 125 THR A CA 1
ATOM 964 C C . THR A 1 125 ? 6.188 11.059 0.168 1.00 94.88 125 THR A C 1
ATOM 966 O O . THR A 1 125 ? 5.427 10.094 0.271 1.00 94.88 125 THR A O 1
ATOM 969 N N . THR A 1 126 ? 7.148 11.143 -0.751 1.00 92.00 126 THR A N 1
ATOM 970 C CA . THR A 1 126 ? 7.492 10.101 -1.717 1.00 92.00 126 THR A CA 1
ATOM 971 C C . THR A 1 126 ? 8.961 9.743 -1.551 1.00 92.00 126 THR A C 1
ATOM 973 O O . THR A 1 126 ? 9.822 10.620 -1.550 1.00 92.00 126 THR A O 1
ATOM 976 N N . GLU A 1 127 ? 9.249 8.454 -1.426 1.00 88.31 127 GLU A N 1
ATOM 977 C CA . GLU A 1 127 ? 10.594 7.935 -1.199 1.00 88.31 127 GLU A CA 1
ATOM 978 C C . GLU A 1 127 ? 10.857 6.758 -2.147 1.00 88.31 127 GLU A C 1
ATOM 980 O O . GLU A 1 127 ? 10.113 5.777 -2.152 1.00 88.31 127 GLU A O 1
ATOM 985 N N . ALA A 1 128 ? 11.892 6.862 -2.982 1.00 83.44 128 ALA A N 1
ATOM 986 C CA . ALA A 1 128 ? 12.297 5.784 -3.882 1.00 83.44 128 ALA A CA 1
ATOM 987 C C . ALA A 1 128 ? 13.161 4.758 -3.143 1.00 83.44 128 ALA A C 1
ATOM 989 O O . ALA A 1 128 ? 14.045 5.141 -2.380 1.00 83.44 128 ALA A O 1
ATOM 990 N N . ASN A 1 129 ? 12.985 3.471 -3.449 1.00 80.25 129 ASN A N 1
ATOM 991 C CA . ASN A 1 129 ? 13.830 2.380 -2.944 1.00 80.25 129 ASN A CA 1
ATOM 992 C C . ASN A 1 129 ? 13.931 2.307 -1.405 1.00 80.25 129 ASN A C 1
ATOM 994 O O . ASN A 1 129 ? 14.972 1.925 -0.869 1.00 80.25 129 ASN A O 1
ATOM 998 N N . ALA A 1 130 ? 12.858 2.649 -0.689 1.00 85.12 130 ALA A N 1
ATOM 999 C CA . ALA A 1 130 ? 12.827 2.593 0.771 1.00 85.12 130 ALA A CA 1
ATOM 1000 C C . ALA A 1 130 ? 12.946 1.140 1.264 1.00 85.12 130 ALA A C 1
ATOM 1002 O O . ALA A 1 130 ? 12.159 0.280 0.857 1.00 85.12 130 ALA A O 1
ATOM 1003 N N . ALA A 1 131 ? 13.893 0.844 2.154 1.00 87.94 131 ALA A N 1
ATOM 1004 C CA . ALA A 1 131 ? 14.089 -0.513 2.657 1.00 87.94 131 ALA A CA 1
ATOM 1005 C C . ALA A 1 131 ? 12.946 -0.917 3.599 1.00 87.94 131 ALA A C 1
ATOM 1007 O O . ALA A 1 131 ? 12.692 -0.249 4.601 1.00 87.94 131 ALA A O 1
ATOM 1008 N N . PHE A 1 132 ? 12.276 -2.045 3.328 1.00 92.62 132 PHE A N 1
ATOM 1009 C CA . PHE A 1 132 ? 11.210 -2.535 4.213 1.00 92.62 132 PHE A CA 1
ATOM 1010 C C . PHE A 1 132 ? 11.703 -2.753 5.646 1.00 92.62 132 PHE A C 1
ATOM 1012 O O . PHE A 1 132 ? 10.961 -2.495 6.598 1.00 92.62 132 PHE A O 1
ATOM 1019 N N . ALA A 1 133 ? 12.969 -3.154 5.795 1.00 90.50 133 ALA A N 1
ATOM 1020 C CA . ALA A 1 133 ? 13.617 -3.361 7.081 1.00 90.50 133 ALA A CA 1
ATOM 1021 C C . ALA A 1 133 ? 13.537 -2.149 8.030 1.00 90.50 133 ALA A C 1
ATOM 1023 O O . ALA A 1 133 ? 13.488 -2.336 9.247 1.00 90.50 133 ALA A O 1
ATOM 1024 N N . ASP A 1 134 ? 13.436 -0.931 7.494 1.00 92.19 134 ASP A N 1
ATOM 1025 C CA . ASP A 1 134 ? 13.412 0.298 8.289 1.00 92.19 134 ASP A CA 1
ATOM 1026 C C . ASP A 1 134 ? 12.041 0.578 8.917 1.00 92.19 134 ASP A C 1
ATOM 1028 O O . ASP A 1 134 ? 11.934 1.339 9.881 1.00 92.19 134 ASP A O 1
ATOM 1032 N N . PHE A 1 135 ? 10.966 -0.020 8.389 1.00 91.00 135 PHE A N 1
ATOM 1033 C CA . PHE A 1 135 ? 9.606 0.361 8.775 1.00 91.00 135 PHE A CA 1
ATOM 1034 C C . PHE A 1 135 ? 8.632 -0.794 9.030 1.00 91.00 135 PHE A C 1
ATOM 1036 O O . PHE A 1 135 ? 7.514 -0.528 9.495 1.00 91.00 135 PHE A O 1
ATOM 1043 N N . ILE A 1 136 ? 9.009 -2.052 8.784 1.00 93.44 136 ILE A N 1
ATOM 1044 C CA . ILE A 1 136 ? 8.191 -3.218 9.159 1.00 93.44 136 ILE A CA 1
ATOM 1045 C C . ILE A 1 136 ? 8.697 -3.905 10.422 1.00 93.44 136 ILE A C 1
ATOM 1047 O O . ILE A 1 136 ? 9.882 -3.885 10.742 1.00 93.44 136 ILE A O 1
ATOM 1051 N N . TRP A 1 137 ? 7.778 -4.570 11.116 1.00 92.06 137 TRP A N 1
ATOM 1052 C CA . TRP A 1 137 ? 8.009 -5.208 12.409 1.00 92.06 137 TRP A CA 1
ATOM 1053 C C . TRP A 1 137 ? 9.202 -6.169 12.440 1.00 92.06 137 TRP A C 1
ATOM 1055 O O . TRP A 1 137 ? 10.047 -6.069 13.324 1.00 92.06 137 TRP A O 1
ATOM 1065 N N . PHE A 1 138 ? 9.296 -7.081 11.467 1.00 90.81 138 PHE A N 1
ATOM 1066 C CA . PHE A 1 138 ? 10.373 -8.076 11.410 1.00 90.81 138 PHE A CA 1
ATOM 1067 C C . PHE A 1 138 ? 11.703 -7.522 10.897 1.00 90.81 138 PHE A C 1
ATOM 1069 O O . PHE A 1 138 ? 12.685 -8.255 10.903 1.00 90.81 138 PHE A O 1
ATOM 1076 N N . ARG A 1 139 ? 11.740 -6.260 10.448 1.00 90.94 139 ARG A N 1
ATOM 1077 C CA . ARG A 1 139 ? 12.939 -5.581 9.939 1.00 90.94 139 ARG A CA 1
ATOM 1078 C C . ARG A 1 139 ? 13.710 -6.381 8.878 1.00 90.94 139 ARG A C 1
ATOM 1080 O O . ARG A 1 139 ? 14.930 -6.488 8.923 1.00 90.94 139 ARG A O 1
ATOM 1087 N N . THR A 1 140 ? 12.984 -6.964 7.929 1.00 88.50 140 THR A N 1
ATOM 1088 C CA . THR A 1 140 ? 13.538 -7.814 6.863 1.00 88.50 140 THR A CA 1
ATOM 1089 C C . THR A 1 140 ? 12.929 -7.478 5.503 1.00 88.50 140 THR A C 1
ATOM 1091 O O . THR A 1 140 ? 11.877 -6.842 5.419 1.00 88.50 140 THR A O 1
ATOM 1094 N N . GLY A 1 141 ? 13.593 -7.935 4.440 1.00 86.81 141 GLY A N 1
ATOM 1095 C CA . GLY A 1 141 ? 13.139 -7.812 3.058 1.00 86.81 141 GLY A CA 1
ATOM 1096 C C . GLY A 1 141 ? 13.784 -6.674 2.276 1.00 86.81 141 GLY A C 1
ATOM 1097 O O . GLY A 1 141 ? 14.424 -5.788 2.839 1.00 86.81 141 GLY A O 1
ATOM 1098 N N . GLY A 1 142 ? 13.620 -6.740 0.951 1.00 84.06 142 GLY A N 1
ATOM 1099 C CA . GLY A 1 142 ? 14.189 -5.782 0.005 1.00 84.06 142 GLY A CA 1
ATOM 1100 C C . GLY A 1 142 ? 13.519 -4.410 0.053 1.00 84.06 142 GLY A C 1
ATOM 1101 O O . GLY A 1 142 ? 12.835 -4.058 1.011 1.00 84.06 142 GLY A O 1
ATOM 1102 N N . ALA A 1 143 ? 13.697 -3.618 -1.000 1.00 83.62 143 ALA A N 1
ATOM 1103 C CA . ALA A 1 143 ? 13.144 -2.270 -1.064 1.00 83.62 143 ALA A CA 1
ATOM 1104 C C . ALA A 1 143 ? 11.693 -2.239 -1.576 1.00 83.62 143 ALA A C 1
ATOM 1106 O O . ALA A 1 143 ? 11.305 -3.003 -2.461 1.00 83.62 143 ALA A O 1
ATOM 1107 N N . ALA A 1 144 ? 10.893 -1.313 -1.055 1.00 90.38 144 ALA A N 1
ATOM 1108 C CA . ALA A 1 144 ? 9.734 -0.799 -1.768 1.00 90.38 144 ALA A CA 1
ATOM 1109 C C . ALA A 1 144 ? 10.234 0.061 -2.930 1.00 90.38 144 ALA A C 1
ATOM 1111 O O . ALA A 1 144 ? 11.049 0.957 -2.721 1.00 90.38 144 ALA A O 1
ATOM 1112 N N . GLN A 1 145 ? 9.726 -0.174 -4.139 1.00 84.81 145 GLN A N 1
ATOM 1113 C CA . GLN A 1 145 ? 10.067 0.660 -5.291 1.00 84.81 145 GLN A CA 1
ATOM 1114 C C . GLN A 1 145 ? 9.739 2.133 -5.024 1.00 84.81 145 GLN A C 1
ATOM 1116 O O . GLN A 1 145 ? 10.590 3.001 -5.209 1.00 84.81 145 GLN A O 1
ATOM 1121 N N . TRP A 1 146 ? 8.534 2.384 -4.512 1.00 92.44 146 TRP A N 1
ATOM 1122 C CA . TRP A 1 146 ? 8.124 3.672 -3.972 1.00 92.44 146 TRP A CA 1
ATOM 1123 C C . TRP A 1 146 ? 7.429 3.481 -2.633 1.00 92.44 146 TRP A C 1
ATOM 1125 O O . TRP A 1 146 ? 6.530 2.649 -2.511 1.00 92.44 146 TRP A O 1
ATOM 1135 N N . LEU A 1 147 ?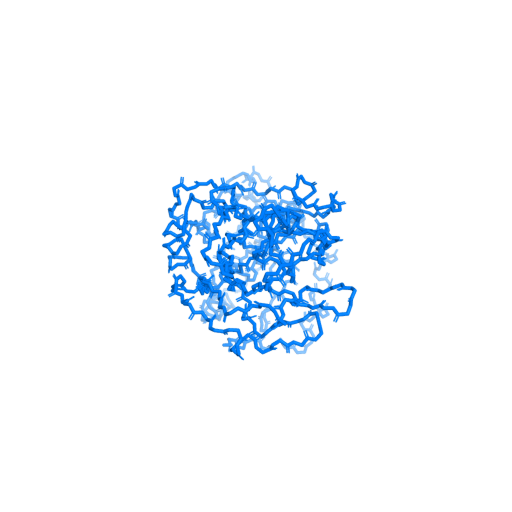 7.810 4.277 -1.643 1.00 95.94 147 LEU A N 1
ATOM 1136 C CA . LEU A 1 147 ? 7.106 4.416 -0.381 1.00 95.94 147 LEU A CA 1
ATOM 1137 C C . LEU A 1 147 ? 6.418 5.778 -0.343 1.00 95.94 147 LEU A C 1
ATOM 1139 O O . LEU A 1 147 ? 7.055 6.823 -0.450 1.00 95.94 147 LEU A O 1
ATOM 1143 N N . ILE A 1 148 ? 5.101 5.733 -0.197 1.00 97.75 148 ILE A N 1
ATOM 1144 C CA . ILE A 1 148 ? 4.201 6.876 -0.268 1.00 97.75 148 ILE A CA 1
ATOM 1145 C C . ILE A 1 148 ? 3.558 7.062 1.100 1.00 97.75 148 ILE A C 1
ATOM 1147 O O . ILE A 1 148 ? 2.967 6.128 1.654 1.00 97.75 148 ILE A O 1
ATOM 1151 N N . ARG A 1 149 ? 3.662 8.273 1.646 1.00 98.19 149 ARG A N 1
ATOM 1152 C CA . ARG A 1 149 ? 3.007 8.667 2.896 1.00 98.19 149 ARG A CA 1
ATOM 1153 C C . ARG A 1 149 ? 2.135 9.892 2.624 1.00 98.19 149 ARG A C 1
ATOM 1155 O O . ARG A 1 149 ? 2.671 10.997 2.639 1.00 98.19 149 ARG A O 1
ATOM 1162 N N . PRO A 1 150 ? 0.832 9.715 2.354 1.00 98.44 150 PRO A N 1
ATOM 1163 C CA . PRO A 1 150 ? -0.061 10.829 2.041 1.00 98.44 150 PRO A CA 1
ATOM 1164 C C . PRO A 1 150 ? -0.220 11.764 3.241 1.00 98.44 150 PRO A C 1
ATOM 1166 O O . PRO A 1 150 ? -0.150 11.311 4.385 1.00 98.44 150 PRO A O 1
ATOM 1169 N N . ALA A 1 151 ? -0.457 13.050 2.992 1.00 97.94 151 ALA A N 1
ATOM 1170 C CA . ALA A 1 151 ? -0.696 14.029 4.051 1.00 97.94 151 ALA A CA 1
ATOM 1171 C C . ALA A 1 151 ? -2.022 13.754 4.783 1.00 97.94 151 ALA A C 1
ATOM 1173 O O . ALA A 1 151 ? -2.072 13.769 6.015 1.00 97.94 151 ALA A O 1
ATOM 1174 N N . ASP A 1 152 ? -3.070 13.440 4.018 1.00 98.31 152 ASP A N 1
ATOM 1175 C CA . ASP A 1 152 ? -4.424 13.177 4.498 1.00 98.31 152 ASP A CA 1
ATOM 1176 C C . ASP A 1 152 ? -5.232 12.306 3.508 1.00 98.31 152 ASP A C 1
ATOM 1178 O O . ASP A 1 152 ? -4.712 11.796 2.509 1.00 98.31 152 ASP A O 1
ATOM 1182 N N . VAL A 1 153 ? -6.513 12.081 3.821 1.00 98.38 153 VAL A N 1
ATOM 1183 C CA . VAL A 1 153 ? -7.442 11.258 3.026 1.00 98.38 153 VAL A CA 1
ATOM 1184 C C . VAL A 1 153 ? -7.624 11.805 1.606 1.00 98.38 153 VAL A C 1
ATOM 1186 O O . VAL A 1 153 ? -7.689 11.015 0.663 1.00 98.38 153 VAL A O 1
ATOM 1189 N N . ALA A 1 154 ? -7.697 13.127 1.439 1.00 98.19 154 ALA A N 1
ATOM 1190 C CA . ALA A 1 154 ? -7.905 13.750 0.137 1.00 98.19 154 ALA A CA 1
ATOM 1191 C C . ALA A 1 154 ? -6.656 13.605 -0.741 1.00 98.19 154 ALA A C 1
ATOM 1193 O O . ALA A 1 154 ? -6.775 13.237 -1.909 1.00 98.19 154 ALA A O 1
ATOM 1194 N N . ASP A 1 155 ? -5.472 13.805 -0.160 1.00 98.50 155 ASP A N 1
ATOM 1195 C CA . ASP A 1 155 ? -4.178 13.600 -0.817 1.00 98.50 155 ASP A CA 1
ATOM 1196 C C . ASP A 1 155 ? -4.027 12.147 -1.299 1.00 98.50 155 ASP A C 1
ATOM 1198 O O . ASP A 1 155 ? -3.676 11.895 -2.452 1.00 98.50 155 ASP A O 1
ATOM 1202 N N . LEU A 1 156 ? -4.389 11.168 -0.458 1.00 98.62 156 LEU A N 1
ATOM 1203 C CA . LEU A 1 156 ? -4.365 9.752 -0.843 1.00 98.62 156 LEU A CA 1
ATOM 1204 C C . LEU A 1 156 ? -5.366 9.428 -1.961 1.00 98.62 156 LEU A C 1
ATOM 1206 O O . LEU A 1 156 ? -5.027 8.708 -2.901 1.00 98.62 156 LEU A O 1
ATOM 1210 N N . SER A 1 157 ? -6.592 9.943 -1.862 1.00 98.62 157 SER A N 1
ATOM 1211 C CA . SER A 1 157 ? -7.642 9.736 -2.864 1.00 98.62 157 SER A CA 1
ATOM 1212 C C . SER A 1 157 ? -7.222 10.275 -4.233 1.00 98.62 157 SER A C 1
ATOM 1214 O O . SER A 1 157 ? -7.272 9.540 -5.221 1.00 98.62 157 SER A O 1
ATOM 1216 N N . GLN A 1 158 ? -6.727 11.515 -4.284 1.00 98.19 158 GLN A N 1
ATOM 1217 C CA . GLN A 1 158 ? -6.267 12.150 -5.521 1.00 98.19 158 GLN A CA 1
ATOM 1218 C C . GLN A 1 158 ? -5.063 11.417 -6.115 1.00 98.19 158 GLN A C 1
ATOM 1220 O O . GLN A 1 158 ? -5.036 11.147 -7.318 1.00 98.19 158 GLN A O 1
ATOM 1225 N N . PHE A 1 159 ? -4.101 11.029 -5.272 1.00 97.62 159 PHE A N 1
ATOM 1226 C CA . PHE A 1 159 ? -2.949 10.246 -5.703 1.00 97.62 159 PHE A CA 1
ATOM 1227 C C . PHE A 1 159 ? -3.374 8.924 -6.352 1.00 97.62 159 PHE A C 1
ATOM 1229 O O . PHE A 1 159 ? -2.918 8.603 -7.447 1.00 97.62 159 PHE A O 1
ATOM 1236 N N . LEU A 1 160 ? -4.273 8.160 -5.720 1.00 97.62 160 LEU A N 1
ATOM 1237 C CA . LEU A 1 160 ? -4.734 6.875 -6.256 1.00 97.62 160 LEU A CA 1
ATOM 1238 C C . LEU A 1 160 ? -5.563 7.028 -7.537 1.00 97.62 160 LEU A C 1
ATOM 1240 O O . LEU A 1 160 ? -5.400 6.213 -8.445 1.00 97.62 160 LEU A O 1
ATOM 1244 N N . ALA A 1 161 ? -6.382 8.079 -7.638 1.00 96.62 161 ALA A N 1
ATOM 1245 C CA . ALA A 1 161 ? -7.169 8.379 -8.835 1.00 96.62 161 ALA A CA 1
ATOM 1246 C C . ALA A 1 161 ? -6.291 8.696 -10.055 1.00 96.62 161 ALA A C 1
ATOM 1248 O O . ALA A 1 161 ? -6.600 8.288 -11.175 1.00 96.62 161 ALA A O 1
ATOM 1249 N N . ALA A 1 162 ? -5.173 9.393 -9.842 1.00 92.31 162 ALA A N 1
ATOM 1250 C CA . ALA A 1 162 ? -4.217 9.721 -10.896 1.00 92.31 162 ALA A CA 1
ATOM 1251 C C . ALA A 1 162 ? -3.194 8.598 -11.164 1.00 92.31 162 ALA A C 1
ATOM 1253 O O . ALA A 1 162 ? -2.523 8.593 -12.200 1.00 92.31 162 ALA A O 1
ATOM 1254 N N . LEU A 1 163 ? -3.044 7.640 -10.245 1.00 90.75 163 LEU A N 1
ATOM 1255 C CA . LEU A 1 163 ? -2.079 6.556 -10.374 1.00 90.75 163 LEU A CA 1
ATOM 1256 C C . LEU A 1 163 ? -2.559 5.515 -11.386 1.00 90.75 163 LEU A C 1
ATOM 1258 O O . LEU A 1 163 ? -3.572 4.848 -11.167 1.00 90.75 163 LEU A O 1
ATOM 1262 N N . SER A 1 164 ? -1.748 5.287 -12.427 1.00 86.81 164 SER A N 1
ATOM 1263 C CA . SER A 1 164 ? -1.983 4.259 -13.454 1.00 86.81 164 SER A CA 1
ATOM 1264 C C . SER A 1 164 ? -2.550 2.966 -12.855 1.00 86.81 164 SER A C 1
ATOM 1266 O O . SER A 1 164 ? -1.906 2.400 -11.966 1.00 86.81 164 SER A O 1
ATOM 1268 N N . PRO A 1 165 ? -3.697 2.448 -13.338 1.00 82.62 165 PRO A N 1
ATOM 1269 C CA . PRO A 1 165 ? -4.310 1.226 -12.810 1.00 82.62 165 PRO A CA 1
ATOM 1270 C C . PRO A 1 165 ? -3.399 -0.007 -12.873 1.00 82.62 165 PRO A C 1
ATOM 1272 O O . PRO A 1 165 ? -3.583 -0.955 -12.117 1.00 82.62 165 PRO A O 1
ATOM 1275 N N . ALA A 1 166 ? -2.397 0.003 -13.759 1.00 83.38 166 ALA A N 1
ATOM 1276 C CA . ALA A 1 166 ? -1.427 -1.079 -13.893 1.00 83.38 166 ALA A CA 1
ATOM 1277 C C . ALA A 1 166 ? -0.366 -1.093 -12.778 1.00 83.38 166 ALA A C 1
ATOM 1279 O O . ALA A 1 166 ? 0.310 -2.107 -12.603 1.00 83.38 166 ALA A O 1
ATOM 1280 N N . THR A 1 167 ? -0.195 0.007 -12.038 1.00 86.19 167 THR A N 1
ATOM 1281 C CA . THR A 1 167 ? 0.777 0.095 -10.944 1.00 86.19 167 THR A CA 1
ATOM 1282 C C . THR A 1 167 ? 0.250 -0.653 -9.713 1.00 86.19 167 THR A C 1
ATOM 1284 O O . THR A 1 167 ? -0.804 -0.277 -9.191 1.00 86.19 167 THR A O 1
ATOM 1287 N N . PRO A 1 168 ? 0.955 -1.681 -9.206 1.00 90.69 168 PRO A N 1
ATOM 1288 C CA . PRO A 1 168 ? 0.566 -2.358 -7.970 1.00 90.69 168 PRO A CA 1
ATOM 1289 C C . PRO A 1 168 ? 0.578 -1.403 -6.769 1.00 90.69 168 PRO A C 1
ATOM 1291 O O . PRO A 1 168 ? 1.472 -0.563 -6.661 1.00 90.69 168 PRO A O 1
ATOM 1294 N N . VAL A 1 169 ? -0.398 -1.550 -5.870 1.00 96.69 169 VAL A N 1
ATOM 1295 C CA . VAL A 1 169 ? -0.533 -0.756 -4.638 1.00 96.69 169 VAL A CA 1
ATOM 1296 C C . VAL A 1 169 ? -0.529 -1.698 -3.439 1.00 96.69 169 VAL A C 1
ATOM 1298 O O . VAL A 1 169 ? -1.345 -2.616 -3.369 1.00 96.69 169 VAL A O 1
ATOM 1301 N N . PHE A 1 170 ? 0.359 -1.442 -2.482 1.00 97.25 170 PHE A N 1
ATOM 1302 C CA . PHE A 1 170 ? 0.535 -2.244 -1.273 1.00 97.25 170 PHE A CA 1
ATOM 1303 C C . PHE A 1 170 ? 0.316 -1.391 -0.021 1.00 97.25 170 PHE A C 1
ATOM 1305 O O . PHE A 1 170 ? 1.231 -0.690 0.415 1.00 97.25 170 PHE A O 1
ATOM 1312 N N . PRO A 1 171 ? -0.878 -1.426 0.589 1.00 97.06 171 PRO A N 1
ATOM 1313 C CA . PRO A 1 171 ? -1.123 -0.750 1.857 1.00 97.06 171 PRO A CA 1
ATOM 1314 C C . PRO A 1 171 ? -0.427 -1.501 2.993 1.00 97.06 171 PRO A C 1
ATOM 1316 O O . PRO A 1 171 ? -0.675 -2.689 3.206 1.00 97.06 171 PRO A O 1
ATOM 1319 N N . VAL A 1 172 ? 0.443 -0.820 3.737 1.00 96.44 172 VAL A N 1
ATOM 1320 C CA . VAL A 1 172 ? 1.229 -1.421 4.819 1.00 96.44 172 VAL A CA 1
ATOM 1321 C C . VAL A 1 172 ? 1.110 -0.570 6.080 1.00 96.44 172 VAL A C 1
ATOM 1323 O O . VAL A 1 172 ? 1.485 0.600 6.105 1.00 96.44 172 VAL A O 1
ATOM 1326 N N . GLY A 1 173 ? 0.599 -1.187 7.152 1.00 95.00 173 GLY A N 1
ATOM 1327 C CA . GLY A 1 173 ? 0.642 -0.632 8.509 1.00 95.00 173 GLY A CA 1
ATOM 1328 C C . GLY A 1 173 ? 2.045 -0.756 9.112 1.00 95.00 173 GLY A C 1
ATOM 1329 O O . GLY A 1 173 ? 3.045 -0.465 8.465 1.00 95.00 173 GLY A O 1
ATOM 1330 N N . VAL A 1 174 ? 2.157 -1.265 10.340 1.00 94.50 174 VAL A N 1
ATOM 1331 C CA . VAL A 1 174 ? 3.469 -1.545 10.971 1.00 94.50 174 VAL A CA 1
ATOM 1332 C C . VAL A 1 174 ? 4.134 -2.839 10.473 1.00 94.50 174 VAL A C 1
ATOM 1334 O O . VAL A 1 174 ? 5.218 -3.188 10.925 1.00 94.50 174 VAL A O 1
ATOM 1337 N N . GLY A 1 175 ? 3.494 -3.575 9.558 1.00 94.12 175 GLY A N 1
ATOM 1338 C CA . GLY A 1 175 ? 4.051 -4.798 8.970 1.00 94.12 175 GLY A CA 1
ATOM 1339 C C . GLY A 1 175 ? 4.242 -5.956 9.959 1.00 94.12 175 GLY A C 1
ATOM 1340 O O . GLY A 1 175 ? 5.133 -6.772 9.763 1.00 94.12 175 GLY A O 1
ATOM 1341 N N . SER A 1 176 ? 3.421 -6.044 11.012 1.00 94.31 176 SER A N 1
ATOM 1342 C CA . SER A 1 176 ? 3.454 -7.129 12.014 1.00 94.31 176 SER A CA 1
ATOM 1343 C C . SER A 1 176 ? 3.055 -8.503 11.469 1.00 94.31 176 SER A C 1
ATOM 1345 O O . SER A 1 176 ? 3.317 -9.516 12.108 1.00 94.31 176 SER A O 1
ATOM 1347 N N . ASN A 1 177 ? 2.445 -8.538 10.284 1.00 92.31 177 ASN A N 1
ATOM 1348 C CA . ASN A 1 177 ? 2.042 -9.754 9.582 1.00 92.31 177 ASN A CA 1
ATOM 1349 C C . ASN A 1 177 ? 2.581 -9.784 8.140 1.00 92.31 177 ASN A C 1
ATOM 1351 O O . ASN A 1 177 ? 1.911 -10.264 7.229 1.00 92.31 177 ASN A O 1
ATOM 1355 N N . LEU A 1 178 ? 3.756 -9.189 7.907 1.00 91.81 178 LEU A N 1
ATOM 1356 C CA . LEU A 1 178 ? 4.368 -9.103 6.582 1.00 91.81 178 LEU A CA 1
ATOM 1357 C C . LEU A 1 178 ? 5.798 -9.645 6.615 1.00 91.81 178 LEU A C 1
ATOM 1359 O O . LEU A 1 178 ? 6.607 -9.220 7.435 1.00 91.81 178 LEU A O 1
ATOM 1363 N N . ILE A 1 179 ? 6.109 -10.537 5.674 1.00 91.44 179 ILE A N 1
ATOM 1364 C CA . ILE A 1 179 ? 7.475 -10.959 5.353 1.00 91.44 179 ILE A CA 1
ATOM 1365 C C . ILE A 1 179 ? 7.723 -10.574 3.899 1.00 91.44 179 ILE A C 1
ATOM 1367 O O . ILE A 1 179 ? 7.084 -11.109 2.990 1.00 91.44 179 ILE A O 1
ATOM 1371 N N . VAL A 1 180 ? 8.637 -9.631 3.681 1.00 88.50 180 VAL A N 1
ATOM 1372 C CA . VAL A 1 180 ? 9.026 -9.190 2.339 1.00 88.50 180 VAL A CA 1
ATOM 1373 C C . VAL A 1 180 ? 10.285 -9.943 1.924 1.00 88.50 180 VAL A C 1
ATOM 1375 O O . VAL A 1 180 ? 11.208 -10.109 2.714 1.00 88.50 180 VAL A O 1
ATOM 1378 N N . ARG A 1 181 ? 10.322 -10.438 0.685 1.00 84.19 181 ARG A N 1
ATOM 1379 C CA . ARG A 1 181 ? 11.512 -11.107 0.135 1.00 84.19 181 ARG A CA 1
ATOM 1380 C C . ARG A 1 181 ? 12.593 -10.075 -0.194 1.00 84.19 181 ARG A C 1
ATOM 1382 O O . ARG A 1 181 ? 12.273 -8.927 -0.486 1.00 84.19 181 ARG A O 1
ATOM 1389 N N . ASP A 1 182 ? 13.853 -10.493 -0.265 1.00 80.81 182 ASP A N 1
ATOM 1390 C CA . ASP A 1 182 ? 14.991 -9.603 -0.577 1.00 80.81 182 ASP A CA 1
ATOM 1391 C C . ASP A 1 182 ? 14.880 -8.898 -1.937 1.00 80.81 182 ASP A C 1
ATOM 1393 O O . ASP A 1 182 ? 15.470 -7.844 -2.147 1.00 80.81 182 ASP A O 1
ATOM 1397 N N . GLY A 1 183 ? 14.080 -9.448 -2.857 1.00 74.94 183 GLY A N 1
ATOM 1398 C CA . GLY A 1 183 ? 13.758 -8.810 -4.137 1.00 74.94 183 GLY A CA 1
ATOM 1399 C C . GLY A 1 183 ? 12.820 -7.600 -4.040 1.00 74.94 183 GLY A C 1
ATOM 1400 O O . GLY A 1 183 ? 12.523 -7.006 -5.066 1.00 74.94 183 GLY A O 1
ATOM 1401 N N . GLY A 1 184 ? 12.333 -7.249 -2.847 1.00 86.81 184 GLY A N 1
ATOM 1402 C CA . GLY A 1 184 ? 11.493 -6.072 -2.638 1.00 86.81 184 GLY A CA 1
ATOM 1403 C C . GLY A 1 184 ? 10.076 -6.195 -3.205 1.00 86.81 184 GLY A C 1
ATOM 1404 O O . GLY A 1 184 ? 9.602 -7.293 -3.519 1.00 86.81 184 GLY A O 1
ATOM 1405 N N . LEU A 1 185 ? 9.389 -5.052 -3.307 1.00 84.69 185 LEU A N 1
ATOM 1406 C CA . LEU A 1 185 ? 8.062 -4.939 -3.920 1.00 84.69 185 LEU A CA 1
ATOM 1407 C C . LEU A 1 185 ? 8.045 -3.862 -5.017 1.00 84.69 185 LEU A C 1
ATOM 1409 O O . LEU A 1 185 ? 8.440 -2.723 -4.754 1.00 84.69 185 LEU A O 1
ATOM 1413 N N . PRO A 1 186 ? 7.558 -4.191 -6.230 1.00 83.19 186 PRO A N 1
ATOM 1414 C CA . PRO A 1 186 ? 7.374 -3.207 -7.290 1.00 83.19 186 PRO A CA 1
ATOM 1415 C C . PRO A 1 186 ? 6.151 -2.315 -7.020 1.00 83.19 186 PRO A C 1
ATOM 1417 O O . PRO A 1 186 ? 5.307 -2.645 -6.199 1.00 83.19 186 PRO A O 1
ATOM 1420 N N . GLY A 1 187 ? 5.993 -1.216 -7.750 1.00 89.38 187 GLY A N 1
ATOM 1421 C CA . GLY A 1 187 ? 4.853 -0.307 -7.618 1.00 89.38 187 GLY A CA 1
ATOM 1422 C C . GLY A 1 187 ? 4.952 0.621 -6.409 1.00 89.38 187 GLY A C 1
ATOM 1423 O O . GLY A 1 187 ? 6.031 1.121 -6.093 1.00 89.38 187 GLY A O 1
ATOM 1424 N N . VAL A 1 188 ? 3.816 0.892 -5.764 1.00 95.06 188 VAL A N 1
ATOM 1425 C CA . VAL A 1 188 ? 3.735 1.829 -4.636 1.00 95.06 188 VAL A CA 1
ATOM 1426 C C . VAL A 1 188 ? 3.339 1.111 -3.353 1.00 95.06 188 VAL A C 1
ATOM 1428 O O . VAL A 1 188 ? 2.360 0.370 -3.295 1.00 95.06 188 VAL A O 1
ATOM 1431 N N . THR A 1 189 ? 4.100 1.353 -2.296 1.00 97.94 189 THR A N 1
ATOM 1432 C CA . THR A 1 189 ? 3.772 0.958 -0.930 1.00 97.94 189 THR A CA 1
ATOM 1433 C C . THR A 1 189 ? 3.187 2.169 -0.224 1.00 97.94 189 THR A C 1
ATOM 1435 O O . THR A 1 189 ? 3.858 3.190 -0.100 1.00 97.94 189 THR A O 1
ATOM 1438 N N .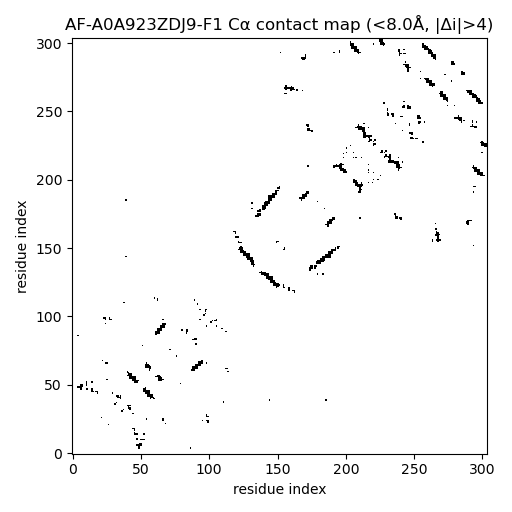 ILE A 1 190 ? 1.940 2.073 0.231 1.00 98.38 190 ILE A N 1
ATOM 1439 C CA . ILE A 1 190 ? 1.268 3.158 0.948 1.00 98.38 190 ILE A CA 1
ATOM 1440 C C . ILE A 1 190 ? 1.404 2.909 2.444 1.00 98.38 190 ILE A C 1
ATOM 1442 O O . ILE A 1 190 ? 0.962 1.872 2.943 1.00 98.38 190 ILE A O 1
ATOM 1446 N N . ARG A 1 191 ? 1.962 3.875 3.175 1.00 98.00 191 ARG A N 1
ATOM 1447 C CA . ARG A 1 191 ? 2.004 3.858 4.638 1.00 98.00 191 ARG A CA 1
ATOM 1448 C C . ARG A 1 191 ? 1.318 5.096 5.188 1.00 98.00 191 ARG A C 1
ATOM 1450 O O . ARG A 1 191 ? 1.772 6.215 4.972 1.00 98.00 191 ARG A O 1
ATOM 1457 N N . LEU A 1 192 ? 0.249 4.886 5.945 1.00 98.50 192 LEU A N 1
ATOM 1458 C CA . LEU A 1 192 ? -0.509 5.979 6.545 1.00 98.50 192 LEU A CA 1
ATOM 1459 C C . LEU A 1 192 ? 0.277 6.598 7.719 1.00 98.50 192 LEU A C 1
ATOM 1461 O O . LEU A 1 192 ? 0.665 5.865 8.636 1.00 98.50 192 LEU A O 1
ATOM 1465 N N . PRO A 1 193 ? 0.551 7.918 7.713 1.00 97.44 193 PRO A N 1
ATOM 1466 C CA . PRO A 1 193 ? 1.243 8.585 8.814 1.00 97.44 193 PRO A CA 1
ATOM 1467 C C . PRO A 1 193 ? 0.328 8.823 10.026 1.00 97.44 193 PRO A C 1
ATOM 1469 O O . PRO A 1 193 ? -0.869 8.543 10.004 1.00 97.44 193 PRO A O 1
ATOM 1472 N N . LYS A 1 194 ? 0.893 9.408 11.094 1.00 96.12 194 LYS A N 1
ATOM 1473 C CA . LYS A 1 194 ? 0.191 9.722 12.355 1.00 96.12 194 LYS A CA 1
ATOM 1474 C C . LYS A 1 194 ? -1.069 10.584 12.168 1.00 96.12 194 LYS A C 1
ATOM 1476 O O . LYS A 1 194 ? -1.970 10.502 12.996 1.00 96.12 194 LYS A O 1
ATOM 1481 N N . ALA A 1 195 ? -1.166 11.364 11.090 1.00 96.88 195 ALA A N 1
ATOM 1482 C CA . ALA A 1 195 ? -2.379 12.116 10.752 1.00 96.88 195 ALA A CA 1
ATOM 1483 C C . ALA A 1 195 ? -3.627 11.213 10.631 1.00 96.88 195 ALA A C 1
ATOM 1485 O O . ALA A 1 195 ? -4.728 11.629 10.973 1.00 96.88 195 ALA A O 1
ATOM 1486 N N . PHE A 1 196 ? -3.444 9.942 10.263 1.00 98.56 196 PHE A N 1
ATOM 1487 C CA . PHE A 1 196 ? -4.496 8.926 10.165 1.00 98.56 196 PHE A CA 1
ATOM 1488 C C . PHE A 1 196 ? -4.661 8.106 11.455 1.00 98.56 196 PHE A C 1
ATOM 1490 O O . PHE A 1 196 ? -5.195 7.002 11.414 1.00 98.56 196 PHE A O 1
ATOM 1497 N N . ALA A 1 197 ? -4.140 8.568 12.595 1.00 98.31 197 ALA A N 1
ATOM 1498 C CA . ALA A 1 197 ? -4.162 7.825 13.861 1.00 98.31 197 ALA A CA 1
ATOM 1499 C C . ALA A 1 197 ? -5.111 8.425 14.911 1.00 98.31 197 ALA A C 1
ATOM 1501 O O . ALA A 1 197 ? -5.050 8.036 16.077 1.00 98.31 197 ALA A O 1
ATOM 1502 N N . LYS A 1 198 ? -5.964 9.383 14.525 1.00 98.31 198 LYS A N 1
ATOM 1503 C CA . LYS A 1 198 ? -6.936 10.000 15.435 1.00 98.31 198 LYS A CA 1
ATOM 1504 C C . LYS A 1 198 ? -7.917 8.947 15.961 1.00 98.31 198 LYS A C 1
ATOM 1506 O O . LYS A 1 198 ? -8.374 8.097 15.204 1.00 98.31 198 LYS A O 1
ATOM 1511 N N . VAL A 1 199 ? -8.243 9.032 17.248 1.00 98.62 199 VAL A N 1
ATOM 1512 C CA . VAL A 1 199 ? -9.285 8.229 17.896 1.00 98.62 199 VAL A CA 1
ATOM 1513 C C . VAL A 1 199 ? -10.266 9.186 18.568 1.00 98.62 199 VAL A C 1
ATOM 1515 O O . VAL A 1 199 ? -9.837 10.125 19.238 1.00 98.62 199 VAL A O 1
ATOM 1518 N N . SER A 1 200 ? -11.563 8.974 18.370 1.00 98.19 200 SER A N 1
ATOM 1519 C CA . SER A 1 200 ? -12.639 9.722 19.025 1.00 98.19 200 SER A CA 1
ATOM 1520 C C . SER A 1 200 ? -13.748 8.783 19.483 1.00 98.19 200 SER A C 1
ATOM 1522 O O . SER A 1 200 ? -13.943 7.709 18.912 1.00 98.19 200 SER A O 1
ATOM 1524 N N . ILE A 1 201 ? -14.458 9.187 20.532 1.00 98.12 201 ILE A N 1
ATOM 1525 C CA . ILE A 1 201 ? -15.485 8.381 21.192 1.00 98.12 201 ILE A CA 1
ATOM 1526 C C . ILE A 1 201 ? -16.774 9.191 21.234 1.00 98.12 201 ILE A C 1
ATOM 1528 O O . ILE A 1 201 ? -16.761 10.352 21.641 1.00 98.12 201 ILE A O 1
ATOM 1532 N N . GLU A 1 202 ? -17.871 8.567 20.820 1.00 97.25 202 GLU A N 1
ATOM 1533 C CA . GLU A 1 202 ? -19.214 9.142 20.829 1.00 97.25 202 GLU A CA 1
ATOM 1534 C C . GLU A 1 202 ? -20.189 8.092 21.372 1.00 97.25 202 GLU A C 1
ATOM 1536 O O . GLU A 1 202 ? -20.492 7.089 20.715 1.00 97.25 202 GLU A O 1
ATOM 1541 N N . GLY A 1 203 ? -20.644 8.289 22.613 1.00 95.81 203 GLY A N 1
ATOM 1542 C CA . GLY A 1 203 ? -21.458 7.303 23.324 1.00 95.81 203 GLY A CA 1
ATOM 1543 C C . GLY A 1 203 ? -20.747 5.950 23.420 1.00 95.81 203 GLY A C 1
ATOM 1544 O O . GLY A 1 203 ? -19.638 5.864 23.933 1.00 95.81 203 GLY A O 1
ATOM 1545 N N . ALA A 1 204 ? -21.379 4.897 22.895 1.00 96.62 204 ALA A N 1
ATOM 1546 C CA . ALA A 1 204 ? -20.836 3.536 22.860 1.00 96.62 204 ALA A CA 1
ATOM 1547 C C . ALA A 1 204 ? -20.135 3.189 21.530 1.00 96.62 204 ALA A C 1
ATOM 1549 O O . ALA A 1 204 ? -20.041 2.018 21.156 1.00 96.62 204 ALA A O 1
ATOM 1550 N N . THR A 1 205 ? -19.684 4.194 20.777 1.00 98.19 205 THR A N 1
ATOM 1551 C CA . THR A 1 205 ? -18.970 3.995 19.512 1.00 98.19 205 THR A CA 1
ATOM 1552 C C . THR A 1 205 ? -17.605 4.660 19.526 1.00 98.19 205 THR A C 1
ATOM 1554 O O . THR A 1 205 ? -17.404 5.702 20.151 1.00 98.19 205 THR A O 1
ATOM 1557 N N . ILE A 1 206 ? -16.650 4.032 18.842 1.00 98.62 206 ILE A N 1
ATOM 1558 C CA . ILE A 1 206 ? -15.257 4.469 18.791 1.00 98.62 206 ILE A CA 1
ATOM 1559 C C . ILE A 1 206 ? -14.843 4.572 17.332 1.00 98.62 206 ILE A C 1
ATOM 1561 O O . ILE A 1 206 ? -14.785 3.568 16.621 1.00 98.62 206 ILE A O 1
ATOM 1565 N N . ARG A 1 207 ? -14.535 5.788 16.889 1.00 98.75 207 ARG A N 1
ATOM 1566 C CA . ARG A 1 207 ? -14.004 6.066 15.556 1.00 98.75 207 ARG A CA 1
ATOM 1567 C C . ARG A 1 207 ? -12.487 6.118 15.641 1.00 98.75 207 ARG A C 1
ATOM 1569 O O . ARG A 1 207 ? -11.932 6.910 16.400 1.00 98.75 207 ARG A O 1
ATOM 1576 N N . ALA A 1 208 ? -11.814 5.260 14.888 1.00 98.75 208 ALA A N 1
ATOM 1577 C CA . ALA A 1 208 ? -10.364 5.153 14.882 1.00 98.75 208 ALA A CA 1
ATOM 1578 C C . ALA A 1 208 ? -9.823 5.238 13.457 1.00 98.75 208 ALA A C 1
ATOM 1580 O O . ALA A 1 208 ? -10.177 4.443 12.585 1.00 98.75 208 ALA A O 1
ATOM 1581 N N . GLY A 1 209 ? -8.903 6.170 13.237 1.00 98.75 209 GLY A N 1
ATOM 1582 C CA . GLY A 1 209 ? -8.130 6.239 12.011 1.00 98.75 209 GLY A CA 1
ATOM 1583 C C . GLY A 1 209 ? -7.276 4.982 11.823 1.00 98.75 209 GLY A C 1
ATOM 1584 O O . GLY A 1 209 ? -6.792 4.366 12.777 1.00 98.75 209 GLY A O 1
ATOM 1585 N N . ALA A 1 210 ? -7.063 4.586 10.573 1.00 98.44 210 ALA A N 1
ATOM 1586 C CA . ALA A 1 210 ? -6.436 3.316 10.228 1.00 98.44 210 ALA A CA 1
ATOM 1587 C C . ALA A 1 210 ? -4.966 3.174 10.658 1.00 98.44 210 ALA A C 1
ATOM 1589 O O . ALA A 1 210 ? -4.469 2.044 10.724 1.00 98.44 210 ALA A O 1
ATOM 1590 N N . ALA A 1 211 ? -4.274 4.278 10.958 1.00 98.31 211 ALA A N 1
ATOM 1591 C CA . ALA A 1 211 ? -2.920 4.266 11.510 1.00 98.31 211 ALA A CA 1
ATOM 1592 C C . ALA A 1 211 ? -2.890 4.180 13.048 1.00 98.31 211 ALA A C 1
ATOM 1594 O O . ALA A 1 211 ? -1.813 4.014 13.620 1.00 98.31 211 ALA A O 1
ATOM 1595 N N . ALA A 1 212 ? -4.039 4.267 13.731 1.00 98.38 212 ALA A N 1
ATOM 1596 C CA . ALA A 1 212 ? -4.111 4.110 15.181 1.00 98.38 212 ALA A CA 1
ATOM 1597 C C . ALA A 1 212 ? -3.686 2.692 15.577 1.00 98.38 212 ALA A C 1
ATOM 1599 O O . ALA A 1 212 ? -4.135 1.711 14.982 1.00 98.38 212 ALA A O 1
ATOM 1600 N N . MET A 1 213 ? -2.818 2.568 16.580 1.00 97.94 213 MET A N 1
ATOM 1601 C CA . MET A 1 213 ? -2.397 1.263 17.090 1.00 97.94 213 MET A CA 1
ATOM 1602 C C . MET A 1 213 ? -3.551 0.592 17.839 1.00 97.94 213 MET A C 1
ATOM 1604 O O . MET A 1 213 ? -4.277 1.266 18.570 1.00 97.94 213 MET A O 1
ATOM 1608 N N . GLY A 1 214 ? -3.682 -0.735 17.726 1.00 96.81 214 GLY A N 1
ATOM 1609 C CA . GLY A 1 214 ? -4.733 -1.489 18.430 1.00 96.81 214 GLY A CA 1
ATOM 1610 C C . GLY A 1 214 ? -4.744 -1.230 19.942 1.00 96.81 214 GLY A C 1
ATOM 1611 O O . GLY A 1 214 ? -5.802 -1.021 20.531 1.00 96.81 214 GLY A O 1
ATOM 1612 N N . ILE A 1 215 ? -3.557 -1.113 20.550 1.00 96.88 215 ILE A N 1
ATOM 1613 C CA . ILE A 1 215 ? -3.398 -0.722 21.958 1.00 96.88 215 ILE A CA 1
ATOM 1614 C C . ILE A 1 215 ? -3.959 0.669 22.267 1.00 96.88 215 ILE A C 1
ATOM 1616 O O . ILE A 1 215 ? -4.594 0.837 23.298 1.00 96.88 215 ILE A O 1
ATOM 1620 N N . THR A 1 216 ? -3.777 1.651 21.384 1.00 97.56 216 THR A N 1
ATOM 1621 C CA . THR A 1 216 ? -4.298 3.011 21.581 1.00 97.56 216 THR A CA 1
ATOM 1622 C C . THR A 1 216 ? -5.822 3.023 21.534 1.00 97.56 216 THR A C 1
ATOM 1624 O O . THR A 1 216 ? -6.446 3.666 22.371 1.00 97.56 216 THR A O 1
ATOM 1627 N N . VAL A 1 217 ? -6.421 2.273 20.603 1.00 98.25 217 VAL A N 1
ATOM 1628 C CA . VAL A 1 217 ? -7.883 2.141 20.496 1.00 98.25 217 VAL A CA 1
ATOM 1629 C C . VAL A 1 217 ? -8.459 1.448 21.736 1.00 98.25 217 VAL A C 1
ATOM 1631 O O . VAL A 1 217 ? -9.411 1.948 22.328 1.00 98.25 217 VAL A O 1
ATOM 1634 N N . ALA A 1 218 ? -7.852 0.342 22.175 1.00 97.44 218 ALA A N 1
ATOM 1635 C CA . ALA A 1 218 ? -8.284 -0.382 23.370 1.00 97.44 218 ALA A CA 1
ATOM 1636 C C . ALA A 1 218 ? -8.126 0.448 24.658 1.00 97.44 218 ALA A C 1
ATOM 1638 O O . ALA A 1 218 ? -8.998 0.418 25.521 1.00 97.44 218 ALA A O 1
ATOM 1639 N N . SER A 1 219 ? -7.034 1.209 24.791 1.00 97.25 219 SER A N 1
ATOM 1640 C CA . SER A 1 219 ? -6.833 2.113 25.929 1.00 97.25 219 SER A CA 1
ATOM 1641 C C . SER A 1 219 ? -7.862 3.238 25.958 1.00 97.25 219 SER A C 1
ATOM 1643 O O . SER A 1 219 ? -8.408 3.503 27.020 1.00 97.25 219 SER A O 1
ATOM 1645 N N . ALA A 1 220 ? -8.177 3.840 24.808 1.00 97.38 220 ALA A N 1
ATOM 1646 C CA . ALA A 1 220 ? -9.210 4.869 24.727 1.00 97.38 220 ALA A CA 1
ATOM 1647 C C . ALA A 1 220 ? -10.594 4.324 25.125 1.00 97.38 220 ALA A C 1
ATOM 1649 O O . ALA A 1 220 ? -11.321 4.995 25.848 1.00 97.38 220 ALA A O 1
ATOM 1650 N N . ALA A 1 221 ? -10.931 3.096 24.708 1.00 97.50 221 ALA A N 1
ATOM 1651 C CA . ALA A 1 221 ? -12.164 2.425 25.123 1.00 97.50 221 ALA A CA 1
ATOM 1652 C C . ALA A 1 221 ? -12.231 2.261 26.651 1.00 97.50 221 ALA A C 1
ATOM 1654 O O . ALA A 1 221 ? -13.178 2.719 27.283 1.00 97.50 221 ALA A O 1
ATOM 1655 N N . ARG A 1 222 ? -11.178 1.691 27.252 1.00 96.88 222 ARG A N 1
ATOM 1656 C CA . ARG A 1 222 ? -11.073 1.508 28.707 1.00 96.88 222 ARG A CA 1
ATOM 1657 C C . ARG A 1 222 ? -11.225 2.829 29.462 1.00 96.88 222 ARG A C 1
ATOM 1659 O O . ARG A 1 222 ? -11.967 2.890 30.431 1.00 96.88 222 ARG A O 1
ATOM 1666 N N . ASP A 1 223 ? -10.529 3.877 29.026 1.00 96.88 223 ASP A N 1
ATOM 1667 C CA . ASP A 1 223 ? -10.543 5.180 29.709 1.00 96.88 223 ASP A CA 1
ATOM 1668 C C . ASP A 1 223 ? -11.922 5.863 29.638 1.00 96.88 223 ASP A C 1
ATOM 1670 O O . ASP A 1 223 ? -12.209 6.756 30.431 1.00 96.88 223 ASP A O 1
ATOM 1674 N N . ALA A 1 224 ? -12.781 5.416 28.718 1.00 97.06 224 ALA A N 1
ATOM 1675 C CA . ALA A 1 224 ? -14.175 5.825 28.592 1.00 97.06 224 ALA A CA 1
ATOM 1676 C C . ALA A 1 224 ? -15.172 4.817 29.202 1.00 97.06 224 ALA A C 1
ATOM 1678 O O . ALA A 1 224 ? -16.368 4.928 28.936 1.00 97.06 224 ALA A O 1
ATOM 1679 N N . SER A 1 225 ? -14.704 3.833 29.980 1.00 97.19 225 SER A N 1
ATOM 1680 C CA . SER A 1 225 ? -15.532 2.757 30.558 1.00 97.19 225 SER A CA 1
ATOM 1681 C C . SER A 1 225 ? -16.332 1.997 29.490 1.00 97.19 225 SER A C 1
ATOM 1683 O O . SER A 1 225 ? -17.529 1.723 29.619 1.00 97.19 225 SER A O 1
ATOM 1685 N N . LEU A 1 226 ? -15.660 1.707 28.373 1.00 97.62 226 LEU A N 1
ATOM 1686 C CA . LEU A 1 226 ? -16.185 0.939 27.256 1.00 97.62 226 LEU A CA 1
ATOM 1687 C C . LEU A 1 226 ? -15.426 -0.386 27.125 1.00 97.62 226 LEU A C 1
ATOM 1689 O O . LEU A 1 226 ? -14.229 -0.422 26.832 1.00 97.62 226 LEU A O 1
ATOM 1693 N N . ALA A 1 227 ? -16.164 -1.479 27.275 1.00 96.38 227 ALA A N 1
ATOM 1694 C CA . ALA A 1 227 ? -15.736 -2.837 26.990 1.00 96.38 227 ALA A CA 1
ATOM 1695 C C . ALA A 1 227 ? -15.975 -3.196 25.514 1.00 96.38 227 ALA A C 1
ATOM 1697 O O . ALA A 1 227 ? -16.737 -2.541 24.797 1.00 96.38 227 ALA A O 1
ATOM 1698 N N . GLY A 1 228 ? -15.342 -4.264 25.029 1.00 94.81 228 GLY A N 1
ATOM 1699 C CA . GLY A 1 228 ? -15.534 -4.736 23.656 1.00 94.81 228 GLY A CA 1
ATOM 1700 C C . GLY A 1 228 ? -14.256 -4.875 22.835 1.00 94.81 228 GLY A C 1
ATOM 1701 O O . GLY A 1 228 ? -14.212 -5.669 21.897 1.00 94.81 228 GLY A O 1
ATOM 1702 N N . LEU A 1 229 ? -13.241 -4.072 23.157 1.00 96.50 229 LEU A N 1
ATOM 1703 C CA . LEU A 1 229 ? -12.067 -3.831 22.312 1.00 96.50 229 LEU A CA 1
ATOM 1704 C C . LEU A 1 229 ? -10.747 -4.265 22.968 1.00 96.50 229 LEU A C 1
ATOM 1706 O O . LEU A 1 229 ? -9.673 -4.075 22.399 1.00 96.50 229 LEU A O 1
ATOM 1710 N N . GLU A 1 230 ? -10.804 -4.879 24.146 1.00 95.44 230 GLU A N 1
ATOM 1711 C CA . GLU A 1 230 ? -9.655 -5.266 24.971 1.00 95.44 230 GLU A CA 1
ATOM 1712 C C . GLU A 1 230 ? -8.711 -6.204 24.213 1.00 95.44 230 GLU A C 1
ATOM 1714 O O . GLU A 1 230 ? -7.487 -6.100 24.323 1.00 95.44 230 GLU A O 1
ATOM 1719 N N . PHE A 1 231 ? -9.275 -7.087 23.383 1.00 95.44 231 PHE A N 1
ATOM 1720 C CA . PHE A 1 231 ? -8.512 -8.047 22.588 1.00 95.44 231 PHE A CA 1
ATOM 1721 C C . PHE A 1 231 ? -7.554 -7.370 21.592 1.00 95.44 231 PHE A C 1
ATOM 1723 O O . PHE A 1 231 ? -6.503 -7.936 21.287 1.00 95.44 231 PHE A O 1
ATOM 1730 N N . LEU A 1 232 ? -7.846 -6.141 21.138 1.00 95.88 232 LEU A N 1
ATOM 1731 C CA . LEU A 1 232 ? -6.964 -5.374 20.248 1.00 95.88 232 LEU A CA 1
ATOM 1732 C C . LEU A 1 232 ? -5.656 -4.962 20.931 1.00 95.88 232 LEU A C 1
ATOM 1734 O O . LEU A 1 232 ? -4.651 -4.762 20.249 1.00 95.88 232 LEU A O 1
ATOM 1738 N N . ARG A 1 233 ? -5.628 -4.877 22.268 1.00 94.69 233 ARG A N 1
ATOM 1739 C CA . ARG A 1 233 ? -4.419 -4.523 23.026 1.00 94.69 233 ARG A CA 1
ATOM 1740 C C . ARG A 1 233 ? -3.286 -5.528 22.824 1.00 94.69 233 ARG A C 1
ATOM 1742 O O . ARG A 1 233 ? -2.123 -5.136 22.828 1.00 94.69 233 ARG A O 1
ATOM 1749 N N . GLY A 1 234 ? -3.620 -6.809 22.674 1.00 90.06 234 GLY A N 1
ATOM 1750 C CA . GLY A 1 234 ? -2.649 -7.894 22.505 1.00 90.06 234 GLY A CA 1
ATOM 1751 C C . GLY A 1 234 ? -2.226 -8.145 21.058 1.00 90.06 234 GLY A C 1
ATOM 1752 O O . GLY A 1 234 ? -1.346 -8.969 20.823 1.00 90.06 234 GLY A O 1
ATOM 1753 N N . ILE A 1 235 ? -2.846 -7.471 20.085 1.00 93.25 235 ILE A N 1
ATOM 1754 C CA . ILE A 1 235 ? -2.593 -7.707 18.664 1.00 93.25 235 ILE A CA 1
ATOM 1755 C C . ILE A 1 235 ? -1.633 -6.628 18.147 1.00 93.25 235 ILE A C 1
ATOM 1757 O O . ILE A 1 235 ? -2.006 -5.453 18.088 1.00 93.25 235 ILE A O 1
ATOM 1761 N N . PRO A 1 236 ? -0.405 -6.985 17.729 1.00 93.19 236 PRO A N 1
ATOM 1762 C CA . PRO A 1 236 ? 0.506 -6.020 17.137 1.00 93.19 236 PRO A CA 1
ATOM 1763 C C . PRO A 1 236 ? -0.050 -5.571 15.785 1.00 93.19 236 PRO A C 1
ATOM 1765 O O . PRO A 1 236 ? -0.267 -6.384 14.885 1.00 93.19 236 PRO A O 1
ATOM 1768 N N . GLY A 1 237 ? -0.278 -4.272 15.617 1.00 95.38 237 GLY A N 1
ATOM 1769 C CA . GLY A 1 237 ? -0.858 -3.749 14.386 1.00 95.38 237 GLY A CA 1
ATOM 1770 C C . GLY A 1 237 ? -1.594 -2.431 14.566 1.00 95.38 237 GLY A C 1
ATOM 1771 O O . GLY A 1 237 ? -1.717 -1.901 15.673 1.00 95.38 237 GLY A O 1
ATOM 1772 N N . THR A 1 238 ? -2.099 -1.925 13.446 1.00 97.81 238 THR A N 1
ATOM 1773 C CA . THR A 1 238 ? -2.969 -0.748 13.401 1.00 97.81 238 THR A CA 1
ATOM 1774 C C . THR A 1 238 ? -4.423 -1.155 13.158 1.00 97.81 238 THR A C 1
ATOM 1776 O O . THR A 1 238 ? -4.683 -2.262 12.681 1.00 97.81 238 THR A O 1
ATOM 1779 N N . ALA A 1 239 ? -5.369 -0.256 13.432 1.00 98.25 239 ALA A N 1
ATOM 1780 C CA . ALA A 1 239 ? -6.796 -0.471 13.203 1.00 98.25 239 ALA A CA 1
ATOM 1781 C C . ALA A 1 239 ? -7.102 -0.850 11.741 1.00 98.25 239 ALA A C 1
ATOM 1783 O O . ALA A 1 239 ? -7.850 -1.792 11.499 1.00 98.25 239 ALA A O 1
ATOM 1784 N N . GLY A 1 240 ? -6.458 -0.205 10.760 1.00 98.12 240 GLY A N 1
ATOM 1785 C CA . GLY A 1 240 ? -6.642 -0.544 9.344 1.00 98.12 240 GLY A CA 1
ATOM 1786 C C . GLY A 1 240 ? -6.176 -1.960 8.999 1.00 98.12 240 GLY A C 1
ATOM 1787 O O . GLY A 1 240 ? -6.873 -2.697 8.302 1.00 98.12 240 GLY A O 1
ATOM 1788 N N . GLY A 1 241 ? -5.028 -2.379 9.542 1.00 97.50 241 GLY A N 1
ATOM 1789 C CA . GLY A 1 241 ? -4.549 -3.757 9.404 1.00 97.50 241 GLY A CA 1
ATOM 1790 C C . GLY A 1 241 ? -5.469 -4.762 10.102 1.00 97.50 241 GLY A C 1
ATOM 1791 O O . GLY A 1 241 ? -5.725 -5.838 9.564 1.00 97.50 241 GLY A O 1
ATOM 1792 N N . ALA A 1 242 ? -6.009 -4.392 11.267 1.00 98.00 242 ALA A N 1
ATOM 1793 C CA . ALA A 1 242 ? -6.956 -5.211 12.010 1.00 98.00 242 ALA A CA 1
ATOM 1794 C C . ALA A 1 242 ? -8.253 -5.438 11.221 1.00 98.00 242 ALA A C 1
ATOM 1796 O O . ALA A 1 242 ? -8.685 -6.582 11.102 1.00 98.00 242 ALA A O 1
ATOM 1797 N N . VAL A 1 243 ? -8.817 -4.389 10.612 1.00 98.31 243 VAL A N 1
ATOM 1798 C CA . VAL A 1 243 ? -9.972 -4.504 9.708 1.00 98.31 243 VAL A CA 1
ATOM 1799 C C . VAL A 1 243 ? -9.627 -5.373 8.504 1.00 98.31 243 VAL A C 1
ATOM 1801 O O . VAL A 1 243 ? -10.295 -6.374 8.271 1.00 98.31 243 VAL A O 1
ATOM 1804 N N . ARG A 1 244 ? -8.543 -5.076 7.774 1.00 97.62 244 ARG A N 1
ATOM 1805 C CA . ARG A 1 244 ? -8.156 -5.837 6.569 1.00 97.62 244 ARG A CA 1
ATOM 1806 C C . ARG A 1 244 ? -8.031 -7.340 6.829 1.00 97.62 244 ARG A C 1
ATOM 1808 O O . ARG A 1 244 ? -8.407 -8.144 5.977 1.00 97.62 244 ARG A O 1
ATOM 1815 N N . MET A 1 245 ? -7.500 -7.709 7.989 1.00 96.81 245 MET A N 1
ATOM 1816 C CA . MET A 1 245 ? -7.193 -9.093 8.338 1.00 96.81 245 MET A CA 1
ATOM 1817 C C . MET A 1 245 ? -8.277 -9.783 9.165 1.00 96.81 245 MET A C 1
ATOM 1819 O O . MET A 1 245 ? -8.047 -10.920 9.559 1.00 96.81 245 MET A O 1
ATOM 1823 N N . ASN A 1 246 ? -9.398 -9.125 9.483 1.00 97.88 246 ASN A N 1
ATOM 1824 C CA . ASN A 1 246 ? -10.305 -9.573 10.546 1.00 97.88 246 ASN A CA 1
ATOM 1825 C C . ASN A 1 246 ? -9.521 -10.037 11.792 1.00 97.88 246 ASN A C 1
ATOM 1827 O O . ASN A 1 246 ? -9.523 -11.213 12.172 1.00 97.88 246 ASN A O 1
ATOM 1831 N N . ALA A 1 247 ? -8.699 -9.146 12.345 1.00 97.19 247 ALA A N 1
ATOM 1832 C CA . ALA A 1 247 ? -7.803 -9.524 13.422 1.00 97.19 247 ALA A CA 1
ATOM 1833 C C . ALA A 1 247 ? -8.600 -9.945 14.661 1.00 97.19 247 ALA A C 1
ATOM 1835 O O . ALA A 1 247 ? -9.514 -9.250 15.085 1.00 97.19 247 ALA A O 1
ATOM 1836 N N . GLY A 1 248 ? -8.219 -11.074 15.252 1.00 95.31 248 GLY A N 1
ATOM 1837 C CA . GLY A 1 248 ? -8.839 -11.591 16.462 1.00 95.31 248 GLY A CA 1
ATOM 1838 C C . GLY A 1 248 ? -7.851 -12.205 17.442 1.00 95.31 248 GLY A C 1
ATOM 1839 O O . GLY A 1 248 ? -6.742 -12.605 17.071 1.00 95.31 248 GLY A O 1
ATOM 1840 N N . ALA A 1 249 ? -8.266 -12.246 18.700 1.00 94.56 249 ALA A N 1
ATOM 1841 C CA . ALA A 1 249 ? -7.596 -12.884 19.823 1.00 94.56 249 ALA A CA 1
ATOM 1842 C C . ALA A 1 249 ? -8.640 -13.176 20.912 1.00 94.56 249 ALA A C 1
ATOM 1844 O O . ALA A 1 249 ? -9.674 -12.514 20.973 1.00 94.56 249 ALA A O 1
ATOM 1845 N N . TYR A 1 250 ? -8.371 -14.161 21.772 1.00 93.12 250 TYR A N 1
ATOM 1846 C CA . TYR A 1 250 ? -9.215 -14.464 22.940 1.00 93.12 250 TYR A CA 1
ATOM 1847 C C . TYR A 1 250 ? -10.701 -14.708 22.604 1.00 93.12 250 TYR A C 1
ATOM 1849 O O . TYR A 1 250 ? -11.593 -14.255 23.312 1.00 93.12 250 TYR A O 1
ATOM 1857 N N . GLY A 1 251 ? -10.971 -15.404 21.493 1.00 92.69 251 GLY A N 1
ATOM 1858 C CA . GLY A 1 251 ? -12.335 -15.751 21.071 1.00 92.69 251 GLY A CA 1
ATOM 1859 C C . GLY A 1 251 ? -13.134 -14.613 20.428 1.00 92.69 251 GLY A C 1
ATOM 1860 O O . GLY A 1 251 ? -14.315 -14.796 20.154 1.00 92.69 251 GLY A O 1
ATOM 1861 N N . ARG A 1 252 ? -12.511 -13.458 20.163 1.00 93.94 252 ARG A N 1
ATOM 1862 C CA . ARG A 1 252 ? -13.141 -12.314 19.489 1.00 93.94 252 ARG A CA 1
ATOM 1863 C C . ARG A 1 252 ? -12.332 -11.865 18.287 1.00 93.94 252 ARG A C 1
ATOM 1865 O O . ARG A 1 252 ? -11.120 -12.077 18.235 1.00 93.94 252 ARG A O 1
ATOM 1872 N N . ASP A 1 253 ? -13.000 -11.224 17.340 1.00 97.06 253 ASP A N 1
ATOM 1873 C CA . ASP A 1 253 ? -12.377 -10.609 16.176 1.00 97.06 253 ASP A CA 1
ATOM 1874 C C . ASP A 1 253 ? -13.042 -9.278 15.806 1.00 97.06 253 ASP A C 1
ATOM 1876 O O . ASP A 1 253 ? -14.046 -8.866 16.397 1.00 97.06 253 ASP A O 1
ATOM 1880 N N . VAL A 1 254 ? -12.442 -8.573 14.848 1.00 98.06 254 VAL A N 1
ATOM 1881 C CA . VAL A 1 254 ? -12.944 -7.280 14.374 1.00 98.06 254 VAL A CA 1
ATOM 1882 C C . VAL A 1 254 ? -14.365 -7.386 13.820 1.00 98.06 254 VAL A C 1
ATOM 1884 O O . VAL A 1 254 ? -15.149 -6.462 14.034 1.00 98.06 254 VAL A O 1
ATOM 1887 N N . ALA A 1 255 ? -14.735 -8.494 13.174 1.00 97.75 255 ALA A N 1
ATOM 1888 C CA . ALA A 1 255 ? -16.087 -8.693 12.655 1.00 97.75 255 ALA A CA 1
ATOM 1889 C C . ALA A 1 255 ? -17.165 -8.607 13.750 1.00 97.75 255 ALA A C 1
ATOM 1891 O O . ALA A 1 255 ? -18.278 -8.171 13.469 1.00 97.75 255 ALA A O 1
ATOM 1892 N N . THR A 1 256 ? -16.839 -8.952 15.003 1.00 96.56 256 THR A N 1
ATOM 1893 C CA . THR A 1 256 ? -17.786 -8.833 16.131 1.00 96.56 256 THR A CA 1
ATOM 1894 C C . THR A 1 256 ? -18.047 -7.401 16.605 1.00 96.56 256 THR A C 1
ATOM 1896 O O . THR A 1 256 ? -19.019 -7.177 17.326 1.00 96.56 256 THR A O 1
ATOM 1899 N N . ILE A 1 257 ? -17.190 -6.439 16.247 1.00 97.62 257 ILE A N 1
ATOM 1900 C CA . ILE A 1 257 ? -17.263 -5.059 16.757 1.00 97.62 257 ILE A CA 1
ATOM 1901 C C . ILE A 1 257 ? -17.329 -3.992 15.663 1.00 97.62 257 ILE A C 1
ATOM 1903 O O . ILE A 1 257 ? -17.709 -2.864 15.958 1.00 97.62 257 ILE A O 1
ATOM 1907 N N . LEU A 1 258 ? -16.955 -4.286 14.418 1.00 98.75 258 LEU A N 1
ATOM 1908 C CA . LEU A 1 258 ? -16.991 -3.298 13.341 1.00 98.75 258 LEU A CA 1
ATOM 1909 C C . LEU A 1 258 ? -18.442 -2.919 13.013 1.00 98.75 258 LEU A C 1
ATOM 1911 O O . LEU A 1 258 ? -19.292 -3.788 12.835 1.00 98.75 258 LEU A O 1
ATOM 1915 N N . ILE A 1 259 ? -18.715 -1.620 12.908 1.00 98.75 259 ILE A N 1
ATOM 1916 C CA . ILE A 1 259 ? -19.974 -1.085 12.373 1.00 98.75 259 ILE A CA 1
ATOM 1917 C C . ILE A 1 259 ? -19.787 -0.791 10.883 1.00 98.75 259 ILE A C 1
ATOM 1919 O O . ILE A 1 259 ? -20.525 -1.301 10.042 1.00 98.75 259 ILE A O 1
ATOM 1923 N N . GLU A 1 260 ? -18.762 -0.008 10.562 1.00 98.81 260 GLU A N 1
ATOM 1924 C CA . GLU A 1 260 ? -18.412 0.416 9.208 1.00 98.81 260 GLU A CA 1
ATOM 1925 C C . GLU A 1 260 ? -16.940 0.833 9.149 1.00 98.81 260 GLU A C 1
ATOM 1927 O O . GLU A 1 260 ? -16.298 1.068 10.178 1.00 98.81 260 GLU A O 1
ATOM 1932 N N . ALA A 1 261 ? -16.397 0.945 7.943 1.00 98.81 261 ALA A N 1
ATOM 1933 C CA . ALA A 1 261 ? -15.082 1.522 7.720 1.00 98.81 261 ALA A CA 1
ATOM 1934 C C . ALA A 1 261 ? -15.058 2.366 6.447 1.00 98.81 261 ALA A C 1
ATOM 1936 O O . ALA A 1 261 ? -15.639 2.002 5.425 1.00 98.81 261 ALA A O 1
ATOM 1937 N N . THR A 1 262 ? -14.330 3.475 6.511 1.00 98.81 262 THR A N 1
ATOM 1938 C CA . THR A 1 262 ? -14.039 4.316 5.354 1.00 98.81 262 THR A CA 1
ATOM 1939 C C . THR A 1 262 ? -12.868 3.701 4.598 1.00 98.81 262 THR A C 1
ATOM 1941 O O . THR A 1 262 ? -11.781 3.498 5.155 1.00 98.81 262 THR A O 1
ATOM 1944 N N . VAL A 1 263 ? -13.089 3.396 3.324 1.00 98.81 263 VAL A N 1
ATOM 1945 C CA . VAL A 1 263 ? -12.136 2.753 2.422 1.00 98.81 263 VAL A CA 1
ATOM 1946 C C . VAL A 1 263 ? -11.897 3.661 1.225 1.00 98.81 263 VAL A C 1
ATOM 1948 O O . VAL A 1 263 ? -12.839 4.162 0.618 1.00 98.81 263 VAL A O 1
ATOM 1951 N N . ILE A 1 264 ? -10.633 3.849 0.858 1.00 98.75 264 ILE A N 1
ATOM 1952 C CA . ILE A 1 264 ? -10.266 4.417 -0.436 1.00 98.75 264 ILE A CA 1
ATOM 1953 C C . ILE A 1 264 ? -9.988 3.256 -1.383 1.00 98.75 264 I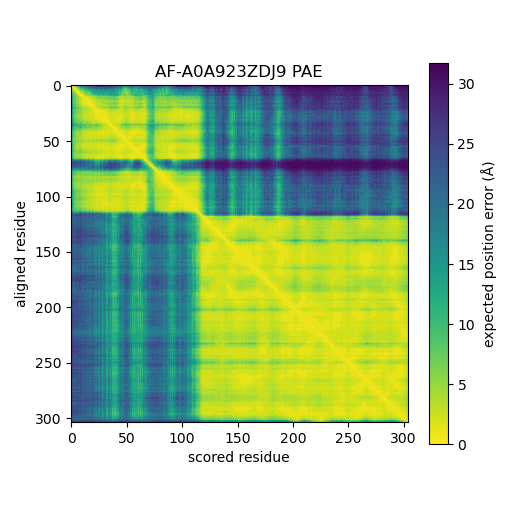LE A C 1
ATOM 1955 O O . ILE A 1 264 ? -9.104 2.430 -1.135 1.00 98.75 264 ILE A O 1
ATOM 1959 N N . ARG A 1 265 ? -10.780 3.177 -2.448 1.00 98.31 265 ARG A N 1
ATOM 1960 C CA . ARG A 1 265 ? -10.651 2.178 -3.505 1.00 98.31 265 ARG A CA 1
ATOM 1961 C C . ARG A 1 265 ? -9.385 2.415 -4.317 1.00 98.31 265 ARG A C 1
ATOM 1963 O O . ARG A 1 265 ? -8.834 3.516 -4.340 1.00 98.31 265 ARG A O 1
ATOM 1970 N N . ARG A 1 266 ? -8.932 1.388 -5.037 1.00 96.56 266 ARG A N 1
ATOM 1971 C CA . ARG A 1 266 ? -7.754 1.494 -5.912 1.00 96.56 266 ARG A CA 1
ATOM 1972 C C . ARG A 1 266 ? -7.841 2.632 -6.941 1.00 96.56 266 ARG A C 1
ATOM 1974 O O . ARG A 1 266 ? -6.803 3.155 -7.335 1.00 96.56 266 ARG A O 1
ATOM 1981 N N . ASP A 1 267 ? -9.037 3.012 -7.373 1.00 95.25 267 ASP A N 1
ATOM 1982 C CA . ASP A 1 267 ? -9.292 4.120 -8.306 1.00 95.25 267 ASP A CA 1
ATOM 1983 C C . ASP A 1 267 ? -9.421 5.493 -7.614 1.00 95.25 267 ASP A C 1
ATOM 1985 O O . ASP A 1 267 ? -9.782 6.477 -8.253 1.00 95.25 267 ASP A O 1
ATOM 1989 N N . GLY A 1 268 ? -9.148 5.567 -6.309 1.00 98.12 268 GLY A N 1
ATOM 1990 C CA . GLY A 1 268 ? -9.221 6.786 -5.511 1.00 98.12 268 GLY A CA 1
ATOM 1991 C C . GLY A 1 268 ? -10.610 7.123 -4.970 1.00 98.12 268 GLY A C 1
ATOM 1992 O O . GLY A 1 268 ? -10.714 8.050 -4.166 1.00 98.12 268 GLY A O 1
ATOM 1993 N N . ARG A 1 269 ? -11.674 6.389 -5.331 1.00 98.50 269 ARG A N 1
ATOM 1994 C CA . ARG A 1 269 ? -13.017 6.635 -4.777 1.00 98.50 269 ARG A CA 1
ATOM 1995 C C . ARG A 1 269 ? -13.047 6.352 -3.275 1.00 98.50 269 ARG A C 1
ATOM 1997 O O . ARG A 1 269 ? -12.538 5.330 -2.823 1.00 98.50 269 ARG A O 1
ATOM 2004 N N . ILE A 1 270 ? -13.664 7.249 -2.511 1.00 98.75 270 ILE A N 1
ATOM 2005 C CA . ILE A 1 270 ? -13.848 7.106 -1.063 1.00 98.75 270 ILE A CA 1
ATOM 2006 C C . ILE A 1 270 ? -15.241 6.529 -0.816 1.00 98.75 270 ILE A C 1
ATOM 2008 O O . ILE A 1 270 ? -16.230 7.082 -1.292 1.00 98.75 270 ILE A O 1
ATOM 2012 N N . GLU A 1 271 ? -15.320 5.432 -0.073 1.00 98.38 271 GLU A N 1
ATOM 2013 C CA . GLU A 1 271 ? -16.574 4.760 0.257 1.00 98.38 271 GLU A CA 1
ATOM 2014 C C . GLU A 1 271 ? -16.624 4.422 1.747 1.00 98.38 271 GLU A C 1
ATOM 2016 O O . GLU A 1 271 ? -15.641 3.951 2.321 1.00 98.38 271 GLU A O 1
ATOM 2021 N N . THR A 1 272 ? -17.787 4.612 2.365 1.00 98.56 272 THR A N 1
ATOM 2022 C CA . THR A 1 272 ? -18.087 4.032 3.676 1.00 98.56 272 THR A CA 1
ATOM 2023 C C . THR A 1 272 ? -18.710 2.665 3.450 1.00 98.56 272 THR A C 1
ATOM 2025 O O . THR A 1 272 ? -19.783 2.555 2.861 1.00 98.56 272 THR A O 1
ATOM 2028 N N . VAL A 1 273 ? -18.017 1.622 3.890 1.00 98.62 273 VAL A N 1
ATOM 2029 C CA . VAL A 1 273 ? -18.433 0.232 3.708 1.00 98.62 273 VAL A CA 1
ATOM 2030 C C . VAL A 1 273 ? -18.981 -0.281 5.043 1.00 98.62 273 VAL A C 1
ATOM 2032 O O . VAL A 1 273 ? -18.259 -0.220 6.045 1.00 98.62 273 VAL A O 1
ATOM 2035 N N . PRO A 1 274 ? -20.225 -0.783 5.108 1.00 98.56 274 PRO A N 1
ATOM 2036 C CA . PRO A 1 274 ? -20.752 -1.384 6.327 1.00 98.56 274 PRO A CA 1
ATOM 2037 C C . PRO A 1 274 ? -20.062 -2.725 6.600 1.00 98.56 274 PRO A C 1
ATOM 203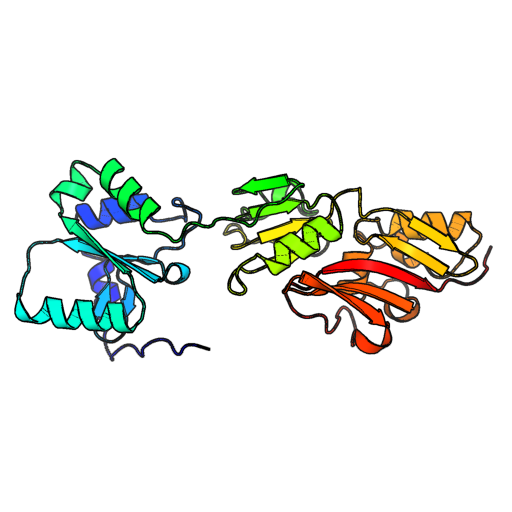9 O O . PRO A 1 274 ? -19.659 -3.434 5.678 1.00 98.56 274 PRO A O 1
ATOM 2042 N N . ALA A 1 275 ? -19.953 -3.118 7.870 1.00 98.25 275 ALA A N 1
ATOM 2043 C CA . ALA A 1 275 ? -19.257 -4.343 8.274 1.00 98.25 275 ALA A CA 1
ATOM 2044 C C . ALA A 1 275 ? -19.782 -5.617 7.581 1.00 98.25 275 ALA A C 1
ATOM 2046 O O . ALA A 1 275 ? -19.001 -6.528 7.301 1.00 98.25 275 ALA A O 1
ATOM 2047 N N . ALA A 1 276 ? -21.080 -5.660 7.261 1.00 97.56 276 ALA A N 1
ATOM 2048 C CA . ALA A 1 276 ? -21.714 -6.769 6.546 1.00 97.56 276 ALA A CA 1
ATOM 2049 C C . ALA A 1 276 ? -21.098 -7.023 5.154 1.00 97.56 276 ALA A C 1
ATOM 2051 O O . ALA A 1 276 ? -21.030 -8.171 4.713 1.00 97.56 276 ALA A O 1
ATOM 2052 N N . ASP A 1 277 ? -20.569 -5.982 4.508 1.00 97.88 277 ASP A N 1
ATOM 2053 C CA . ASP A 1 277 ? -20.053 -6.043 3.138 1.00 97.88 277 ASP A CA 1
ATOM 2054 C C . ASP A 1 277 ? -18.555 -6.390 3.080 1.00 97.88 277 ASP A C 1
ATOM 2056 O O . ASP A 1 277 ? -17.991 -6.594 2.005 1.00 97.88 277 ASP A O 1
ATOM 2060 N N . PHE A 1 278 ? -17.885 -6.518 4.232 1.00 97.69 278 PHE A N 1
ATOM 2061 C CA . PHE A 1 278 ? -16.473 -6.912 4.287 1.00 97.69 278 PHE A CA 1
ATOM 2062 C C . PHE A 1 278 ? -16.244 -8.405 4.038 1.00 97.69 278 PHE A C 1
ATOM 2064 O O . PHE A 1 278 ? -15.092 -8.816 3.876 1.00 97.69 278 PHE A O 1
ATOM 2071 N N . GLY A 1 279 ? -17.297 -9.233 4.029 1.00 97.44 279 GLY A N 1
ATOM 2072 C CA . GLY A 1 279 ? -17.187 -10.672 3.770 1.00 97.44 279 GLY A CA 1
ATOM 2073 C C . GLY A 1 279 ? -16.198 -11.377 4.706 1.00 97.44 279 GLY A C 1
ATOM 2074 O O . GLY A 1 279 ? -15.387 -12.193 4.255 1.00 97.44 279 GLY A O 1
ATOM 2075 N N . PHE A 1 280 ? -16.206 -11.007 5.991 1.00 98.19 280 PHE A N 1
ATOM 2076 C CA . PHE A 1 280 ? -15.231 -11.496 6.958 1.00 98.19 280 PHE A CA 1
ATOM 2077 C C . PHE A 1 280 ? -15.266 -13.016 7.114 1.00 98.19 280 PHE A C 1
ATOM 2079 O O . PHE A 1 280 ? -16.316 -13.650 7.205 1.00 98.19 280 PHE A O 1
ATOM 2086 N N . ARG A 1 281 ? -14.068 -13.592 7.181 1.00 95.44 281 ARG A N 1
ATOM 2087 C CA . ARG A 1 281 ? -13.800 -14.984 7.549 1.00 95.44 281 ARG A CA 1
ATOM 2088 C C . ARG A 1 281 ? -12.631 -15.004 8.529 1.00 95.44 281 ARG A C 1
ATOM 2090 O O . ARG A 1 281 ? -12.023 -13.967 8.809 1.00 95.44 281 ARG A O 1
ATOM 2097 N N . TYR A 1 282 ? -12.293 -16.179 9.052 1.00 94.75 282 TYR A N 1
ATOM 2098 C CA . TYR A 1 282 ? -11.123 -16.317 9.913 1.00 94.75 282 TYR A CA 1
ATOM 2099 C C . TYR A 1 282 ? -9.869 -15.771 9.208 1.00 94.75 282 TYR A C 1
ATOM 2101 O O . TYR A 1 282 ? -9.472 -16.276 8.158 1.00 94.75 282 TYR A O 1
ATOM 2109 N N . ARG A 1 283 ? -9.270 -14.722 9.791 1.00 91.81 283 ARG A N 1
ATOM 2110 C CA . ARG A 1 283 ? -8.067 -14.030 9.291 1.00 91.81 283 ARG A CA 1
ATOM 2111 C C . ARG A 1 283 ? -8.185 -13.444 7.876 1.00 91.81 283 ARG A C 1
ATOM 2113 O O . ARG A 1 283 ? -7.181 -13.338 7.170 1.00 91.81 283 ARG A O 1
ATOM 2120 N N . HIS A 1 284 ? -9.390 -13.084 7.440 1.00 94.38 284 HIS A N 1
ATOM 2121 C CA . HIS A 1 284 ? -9.618 -12.656 6.064 1.00 94.38 284 HIS A CA 1
ATOM 2122 C C . HIS A 1 284 ? -10.795 -11.684 5.927 1.00 94.38 284 HIS A C 1
ATOM 2124 O O . HIS A 1 284 ? -11.800 -11.810 6.623 1.00 94.38 284 HIS A O 1
ATOM 2130 N N . SER A 1 285 ? -10.684 -10.765 4.967 1.00 97.25 285 SER A N 1
ATOM 2131 C CA . SER A 1 285 ? -11.778 -9.940 4.446 1.00 97.25 285 SER A CA 1
ATOM 2132 C C . SER A 1 285 ? -11.815 -10.037 2.922 1.00 97.25 285 SER A C 1
ATOM 2134 O O . SER A 1 285 ? -10.799 -10.329 2.290 1.00 97.25 285 SER A O 1
ATOM 2136 N N . ALA A 1 286 ? -12.972 -9.756 2.332 1.00 97.19 286 ALA A N 1
ATOM 2137 C CA . ALA A 1 286 ? -13.189 -9.718 0.890 1.00 97.19 286 ALA A CA 1
ATOM 2138 C C . ALA A 1 286 ? -12.753 -8.388 0.242 1.00 97.19 286 ALA A C 1
ATOM 2140 O O . ALA A 1 286 ? -13.084 -8.139 -0.917 1.00 97.19 286 ALA A O 1
ATOM 2141 N N . LEU A 1 287 ? -12.018 -7.529 0.964 1.00 96.38 287 LEU A N 1
ATOM 2142 C CA . LEU A 1 287 ? -11.510 -6.279 0.405 1.00 96.38 287 LEU A CA 1
ATOM 2143 C C . LEU A 1 287 ? -10.583 -6.551 -0.795 1.00 96.38 287 LEU A C 1
ATOM 2145 O O . LEU A 1 287 ? -9.592 -7.278 -0.637 1.00 96.38 287 LEU A O 1
ATOM 2149 N N . PRO A 1 288 ? -10.841 -5.923 -1.957 1.00 96.69 288 PRO A N 1
ATOM 2150 C CA . PRO A 1 288 ? -9.966 -6.002 -3.119 1.00 96.69 288 PRO A CA 1
ATOM 2151 C C . PRO A 1 288 ? -8.499 -5.654 -2.824 1.00 96.69 288 PRO A C 1
ATOM 2153 O O . PRO A 1 288 ? -8.143 -4.949 -1.869 1.00 96.69 288 PRO A O 1
ATOM 2156 N N . GLU A 1 289 ? -7.595 -6.172 -3.651 1.00 94.19 289 GLU A N 1
ATOM 2157 C CA . GLU A 1 289 ? -6.191 -5.759 -3.624 1.00 94.19 289 GLU A CA 1
ATOM 2158 C C . GLU A 1 289 ? -6.059 -4.275 -3.993 1.00 94.19 289 GLU A C 1
ATOM 2160 O O . GLU A 1 289 ? -6.746 -3.777 -4.881 1.00 94.19 289 GLU A O 1
ATOM 2165 N N . GLY A 1 290 ? -5.178 -3.558 -3.294 1.00 95.38 290 GLY A N 1
ATOM 2166 C CA . GLY A 1 290 ? -4.978 -2.118 -3.480 1.00 95.38 290 GLY A CA 1
ATOM 2167 C C . GLY A 1 290 ? -5.956 -1.213 -2.723 1.00 95.38 290 GLY A C 1
ATOM 2168 O O . GLY A 1 290 ? -5.624 -0.048 -2.525 1.00 95.38 290 GLY A O 1
ATOM 2169 N N . ASP A 1 291 ? -7.091 -1.729 -2.241 1.00 98.19 291 ASP A N 1
ATOM 2170 C CA . ASP A 1 291 ? -8.025 -0.958 -1.409 1.00 98.19 291 ASP A CA 1
ATOM 2171 C C . ASP A 1 291 ? -7.459 -0.690 -0.009 1.00 98.19 291 ASP A C 1
ATOM 2173 O O . ASP A 1 291 ? -6.842 -1.564 0.617 1.00 98.19 291 ASP A O 1
ATOM 2177 N N . ILE A 1 292 ? -7.700 0.520 0.502 1.00 98.62 292 ILE A N 1
ATOM 2178 C CA . ILE A 1 292 ? -7.065 1.046 1.714 1.00 98.62 292 ILE A CA 1
ATOM 2179 C C . ILE A 1 292 ? -8.122 1.461 2.729 1.00 98.62 292 ILE A C 1
ATOM 2181 O O . ILE A 1 292 ? -8.850 2.424 2.513 1.00 98.62 292 ILE A O 1
ATOM 2185 N N . VAL A 1 293 ? -8.168 0.782 3.875 1.00 98.75 293 VAL A N 1
ATOM 2186 C CA . VAL A 1 293 ? -8.931 1.261 5.038 1.00 98.75 293 VAL A CA 1
ATOM 2187 C C . VAL A 1 293 ? -8.226 2.499 5.588 1.00 98.75 293 VAL A C 1
ATOM 2189 O O . VAL A 1 293 ? -7.033 2.428 5.888 1.00 98.75 293 VAL A O 1
ATOM 2192 N N . VAL A 1 294 ? -8.947 3.612 5.736 1.00 98.75 294 VAL A N 1
ATOM 2193 C CA . VAL A 1 294 ? -8.421 4.872 6.298 1.00 98.75 294 VAL A CA 1
ATOM 2194 C C . VAL A 1 294 ? -9.042 5.229 7.646 1.00 98.75 294 VAL A C 1
ATOM 2196 O O . VAL A 1 294 ? -8.401 5.915 8.441 1.00 98.75 294 VAL A O 1
ATOM 2199 N N . GLU A 1 295 ? -10.226 4.700 7.953 1.00 98.75 295 GLU A N 1
ATOM 2200 C CA . GLU A 1 295 ? -10.909 4.874 9.236 1.00 98.75 295 GLU A CA 1
ATOM 2201 C C . GLU A 1 295 ? -11.860 3.700 9.500 1.00 98.75 295 GLU A C 1
ATOM 2203 O O . GLU A 1 295 ? -12.376 3.095 8.562 1.00 98.75 295 GLU A O 1
ATOM 2208 N N . ALA A 1 296 ? -12.092 3.372 10.768 1.00 98.75 296 ALA A N 1
ATOM 2209 C CA . ALA A 1 296 ? -13.044 2.359 11.200 1.00 98.75 296 ALA A CA 1
ATOM 2210 C C . ALA A 1 296 ? -13.898 2.876 12.360 1.00 98.75 296 ALA A C 1
ATOM 2212 O O . ALA A 1 296 ? -13.390 3.544 13.263 1.00 98.75 296 ALA A O 1
ATOM 2213 N N . LEU A 1 297 ? -15.183 2.533 12.345 1.00 98.88 297 LEU A N 1
ATOM 2214 C CA . LEU A 1 297 ? -16.115 2.774 13.436 1.00 98.88 297 LEU A CA 1
ATOM 2215 C C . LEU A 1 297 ? -16.425 1.449 14.130 1.00 98.88 297 LEU A C 1
ATOM 2217 O O . LEU A 1 297 ? -16.949 0.516 13.517 1.00 98.88 297 LEU A O 1
ATOM 2221 N N . PHE A 1 298 ? -16.119 1.377 15.418 1.00 98.75 298 PHE A N 1
ATOM 2222 C CA . PHE A 1 298 ? -16.343 0.201 16.247 1.00 98.75 298 PHE A CA 1
ATOM 2223 C C . PHE A 1 298 ? -17.487 0.428 17.230 1.00 98.75 298 PHE A C 1
ATOM 2225 O O . PHE A 1 298 ? -17.642 1.513 17.793 1.00 98.75 298 PHE A O 1
ATOM 2232 N N . ARG A 1 299 ? -18.258 -0.629 17.467 1.00 98.25 299 ARG A N 1
ATOM 2233 C CA . ARG A 1 299 ? -19.216 -0.745 18.557 1.00 98.25 299 ARG A CA 1
ATOM 2234 C C . ARG A 1 299 ? -18.494 -1.192 19.820 1.00 98.25 299 ARG A C 1
ATOM 2236 O O . ARG A 1 299 ? -17.732 -2.157 19.798 1.00 98.25 299 ARG A O 1
ATOM 2243 N N . ALA A 1 300 ? -18.809 -0.531 20.918 1.00 97.25 300 ALA A N 1
ATOM 2244 C CA . ALA A 1 300 ? -18.432 -0.930 22.259 1.00 97.25 300 ALA A CA 1
ATOM 2245 C C . ALA A 1 300 ? -19.690 -1.117 23.122 1.00 97.25 300 ALA A C 1
ATOM 2247 O O . ALA A 1 300 ? -20.816 -0.867 22.681 1.00 97.25 300 ALA A O 1
ATOM 2248 N N . THR A 1 301 ? -19.500 -1.563 24.355 1.00 96.75 301 THR A N 1
ATOM 2249 C CA . THR A 1 301 ? -20.551 -1.638 25.376 1.00 96.75 301 THR A CA 1
ATOM 2250 C C . THR A 1 301 ? -20.051 -0.976 26.650 1.00 96.75 301 THR A C 1
ATOM 2252 O O . THR A 1 301 ? -18.860 -1.091 26.924 1.00 96.75 301 THR A O 1
ATOM 2255 N N . PRO A 1 302 ? -20.906 -0.328 27.456 1.00 95.56 302 PRO A N 1
ATOM 2256 C CA . PRO A 1 302 ? -20.507 0.097 28.795 1.00 95.56 302 PRO A CA 1
ATOM 2257 C C . PRO A 1 302 ? -19.890 -1.072 29.578 1.00 95.56 302 PRO A C 1
ATOM 2259 O O . PRO A 1 302 ? -20.402 -2.192 29.506 1.00 95.56 302 PRO A O 1
ATOM 2262 N N . GLY A 1 303 ? -18.786 -0.824 30.276 1.00 90.56 303 GLY A N 1
ATOM 2263 C CA . GLY A 1 303 ? -18.094 -1.820 31.091 1.00 90.56 303 GLY A CA 1
ATOM 2264 C C . GLY A 1 303 ? -17.083 -1.180 32.040 1.00 90.56 303 GLY A C 1
ATOM 2265 O O . GLY A 1 303 ? -16.575 -0.095 31.756 1.00 90.56 303 GLY A O 1
ATOM 2266 N N . ASP A 1 304 ? -16.830 -1.860 33.157 1.00 76.00 304 ASP A N 1
ATOM 2267 C CA . ASP A 1 304 ? -15.957 -1.398 34.245 1.00 76.00 304 ASP A CA 1
ATOM 2268 C C . ASP A 1 304 ? -14.468 -1.695 33.995 1.00 76.00 304 ASP A C 1
ATOM 2270 O O . ASP A 1 304 ? -14.147 -2.794 33.475 1.00 76.00 304 ASP A O 1
#